Protein AF-A0A0A9WSV8-F1 (afdb_monomer)

Mean predicted aligned error: 10.91 Å

Radius of gyration: 18.57 Å; Cα contacts (8 Å, |Δi|>4): 465; chains: 1; bounding box: 52×52×47 Å

Foldseek 3Di:
DDDDPDDQPFPWDQPQDKDFFLDFFPPPPVSVVRIFHFPTKGQDSPWDADPLQRDTFSLWIKTFTPDFTDADPPRGDDADADPLVPDDVLVCAVDDWWWKKWKFQDFDPVDPPTRSTGIDMFTKTWYHPVCLQVLQQVLAPPPRHGRDDDPVFKTWIWTPDLFDWDAPRQFQIFIWTDDDPDTHGFWTFADGDPRVRTGGGRIGMTTGCSVCVVVVVVVQVVVVVVVPPDPDPGRRIDIGRDSPGD

Secondary structure (DSSP, 8-state):
-----------------EEE-S-SBTT-GGGGGGEEEEEEEEE-TT-EE-TTT--EET--EEEEESS----BTTTB-PPPPP-TTT--HHHHTTSSPPEEEEEEEEE-TTSSS--EEEEEEEEEEE--HHHHHHHHHHHH-STT-PPPP-TTTEEEEEESSTT----GGGTTPEEEESSTT--EEEEEE----TGGGSSTTPPEEEEEGGGTHHHHHHHHHHHHHT--SSS------EE---SS--

Sequence (246 aa):
MESHNQTSSSFEGTLDSTVHAGTINLHDPSSRKWTERAKTLQVHPRCARNSSTSFTQYDFGLVIVENPFVLSPFRISIITLPDFGRIDITNMLHGNPVPCVTMGWISDEQVHRARITNLEKFDVTIQTHEWCRRSILNHTMVEGGPFVYDRTLQICAKGRNDNQEVCEMDSGGPLLCGEGPNKEFIALITDVTEERHCGKGIPLVYARMDLVDKWILGAMKLSNTYIHTSNAYVTTVLVAILTFGC

InterPro domains:
  IPR001254 Serine proteases, trypsin domain [PF00089] (35-216)
  IPR001254 Serine proteases, trypsin domain [PS50240] (1-221)
  IPR001254 Serine proteases, trypsin domain [SM00020] (6-216)
  IPR009003 Peptidase S1, PA clan [SSF50494] (16-221)
  IPR051487 Serine/Threonine Proteases with Immune and Developmental Roles [PTHR24256] (17-218)

pLDDT: mean 72.12, std 18.45, range [22.98, 92.5]

Nearest PDB structures (foldseek):
  1fv9-assembly1_A  TM=7.390E-01  e=1.889E-07  Homo sapiens
  4qt8-assembly1_C  TM=7.334E-01  e=8.825E-07  Homo sapiens
  1zjk-assembly1_A  TM=7.732E-01  e=6.766E-06  Homo sapiens
  4qt8-assembly2_D  TM=7.096E-01  e=1.907E-06  Homo sapiens
  8cn9-assembly4_R  TM=6.796E-01  e=3.495E-06  Homo sapiens

Structure (mmCIF, N/CA/C/O backbone):
data_AF-A0A0A9WSV8-F1
#
_entry.id   AF-A0A0A9WSV8-F1
#
loop_
_atom_site.group_PDB
_atom_site.id
_atom_site.type_symbol
_atom_site.label_atom_id
_atom_site.label_alt_id
_atom_site.label_comp_id
_atom_site.label_asym_id
_atom_site.label_entity_id
_atom_site.label_seq_id
_atom_site.pdbx_PDB_ins_code
_atom_site.Cartn_x
_atom_site.Cartn_y
_atom_site.Cartn_z
_atom_site.occupancy
_atom_site.B_is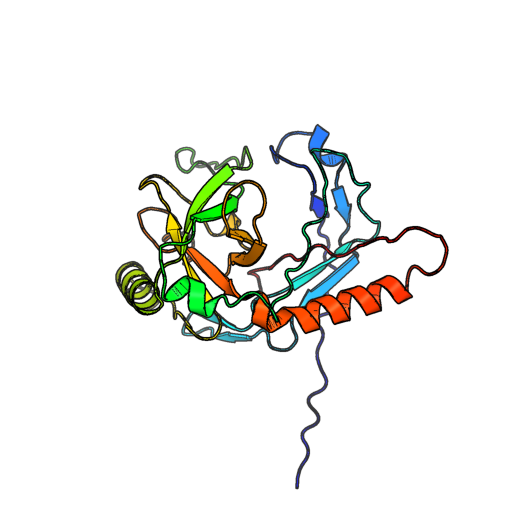o_or_equiv
_atom_site.auth_seq_id
_atom_site.auth_comp_id
_atom_site.auth_asym_id
_atom_site.auth_atom_id
_atom_site.pdbx_PDB_model_num
ATOM 1 N N . MET A 1 1 ? -14.321 -33.328 -21.842 1.00 32.47 1 MET A N 1
ATOM 2 C CA . MET A 1 1 ? -15.446 -33.077 -20.923 1.00 32.47 1 MET A CA 1
ATOM 3 C C . MET A 1 1 ? -15.087 -33.753 -19.617 1.00 32.47 1 MET A C 1
ATOM 5 O O . MET A 1 1 ? -15.500 -34.871 -19.389 1.00 32.47 1 MET A O 1
ATOM 9 N N . GLU A 1 2 ? -14.236 -33.104 -18.830 1.00 22.98 2 GLU A N 1
ATOM 10 C CA . GLU A 1 2 ? -13.917 -33.503 -17.460 1.00 22.98 2 GLU A CA 1
ATOM 11 C C . GLU A 1 2 ? -13.720 -32.204 -16.684 1.00 22.98 2 GLU A C 1
ATOM 13 O O . GLU A 1 2 ? -12.824 -31.405 -16.952 1.00 22.98 2 GLU A O 1
ATOM 18 N N . SER A 1 3 ? -14.704 -31.937 -15.835 1.00 26.72 3 SER A N 1
ATOM 19 C CA . SER A 1 3 ? -14.815 -30.785 -14.961 1.00 26.72 3 SER A CA 1
ATOM 20 C C . SER A 1 3 ? -14.017 -31.056 -13.691 1.00 26.72 3 SER A C 1
ATOM 22 O O . SER A 1 3 ? -14.469 -31.813 -12.831 1.00 26.72 3 SER A O 1
ATOM 24 N N . HIS A 1 4 ? -12.862 -30.415 -13.535 1.00 25.97 4 HIS A N 1
ATOM 25 C CA . HIS A 1 4 ? -12.238 -30.302 -12.223 1.00 25.97 4 HIS A CA 1
ATOM 26 C C . HIS A 1 4 ? -12.843 -29.105 -11.490 1.00 25.97 4 HIS A C 1
ATOM 28 O O . HIS A 1 4 ? -12.471 -27.954 -11.705 1.00 25.97 4 HIS A O 1
ATOM 34 N N . ASN A 1 5 ? -13.821 -29.415 -10.639 1.00 26.77 5 ASN A N 1
ATOM 35 C CA . ASN A 1 5 ? -14.300 -28.553 -9.565 1.00 26.77 5 ASN A CA 1
ATOM 36 C C . ASN A 1 5 ? -13.116 -28.242 -8.633 1.00 26.77 5 ASN A C 1
ATOM 38 O O . ASN A 1 5 ? -12.747 -29.071 -7.804 1.00 26.77 5 ASN A O 1
ATOM 42 N N . GLN A 1 6 ? -12.512 -27.062 -8.772 1.00 26.47 6 GLN A N 1
ATOM 43 C CA . GLN A 1 6 ? -11.645 -26.501 -7.740 1.00 26.47 6 GLN A CA 1
ATOM 44 C C . GLN A 1 6 ? -12.535 -25.862 -6.677 1.00 26.47 6 GLN A C 1
ATOM 46 O O . GLN A 1 6 ? -13.064 -24.765 -6.843 1.00 26.47 6 GLN A O 1
ATOM 51 N N . THR A 1 7 ? -12.735 -26.595 -5.587 1.00 25.64 7 THR A N 1
ATOM 52 C CA . THR A 1 7 ? -13.236 -26.053 -4.326 1.00 25.64 7 THR A CA 1
ATOM 53 C C . THR A 1 7 ? -12.303 -24.940 -3.858 1.00 25.64 7 THR A C 1
ATOM 55 O O . THR A 1 7 ? -11.110 -25.170 -3.668 1.00 25.64 7 THR A O 1
ATOM 58 N N . SER A 1 8 ? -12.859 -23.740 -3.686 1.00 32.41 8 SER A N 1
ATOM 59 C CA . SER A 1 8 ? -12.193 -22.583 -3.098 1.00 32.41 8 SER A CA 1
ATOM 60 C C . SER A 1 8 ? -11.714 -22.917 -1.685 1.00 32.41 8 SER A C 1
ATOM 62 O O . SER A 1 8 ? -12.533 -23.029 -0.772 1.00 32.41 8 SER A O 1
ATOM 64 N N . SER A 1 9 ? -10.409 -23.067 -1.477 1.00 27.80 9 SER A N 1
ATOM 65 C CA . SER A 1 9 ? -9.855 -23.066 -0.126 1.00 27.80 9 SER A CA 1
ATOM 66 C C . SER A 1 9 ? -9.685 -21.615 0.318 1.00 27.80 9 SER A C 1
ATOM 68 O O . SER A 1 9 ? -8.646 -20.999 0.093 1.00 27.80 9 SER A O 1
ATOM 70 N N . SER A 1 10 ? -10.726 -21.041 0.918 1.00 31.64 10 SER A N 1
ATOM 71 C CA . SER A 1 10 ? -10.542 -19.903 1.813 1.00 31.64 10 SER A CA 1
ATOM 72 C C . SER A 1 10 ? -9.677 -20.385 2.973 1.00 31.64 10 SER A C 1
ATOM 74 O O . SER A 1 10 ? -10.067 -21.305 3.692 1.00 31.64 10 SER A O 1
ATOM 76 N N . PHE A 1 11 ? -8.488 -19.816 3.134 1.00 36.25 11 PHE A N 1
ATOM 77 C CA . PHE A 1 11 ? -7.692 -20.040 4.332 1.00 36.25 11 PHE A CA 1
ATOM 78 C C . PHE A 1 11 ? -8.432 -19.404 5.521 1.00 36.25 11 PHE A C 1
ATOM 80 O O . PHE A 1 11 ? -8.357 -18.199 5.733 1.00 36.25 11 PHE A O 1
ATOM 87 N N . GLU A 1 12 ? -9.212 -20.198 6.258 1.00 38.66 12 GLU A N 1
ATOM 88 C CA . GLU A 1 12 ? -9.807 -19.810 7.542 1.00 38.66 12 GLU A CA 1
ATOM 89 C C . GLU A 1 12 ? -8.826 -20.172 8.664 1.00 38.66 12 GLU A C 1
ATOM 91 O O . GLU A 1 12 ? -8.926 -21.216 9.304 1.00 38.66 12 GLU A O 1
ATOM 96 N N . GLY A 1 13 ? -7.824 -19.320 8.874 1.00 40.28 13 GLY A N 1
ATOM 97 C CA . GLY A 1 13 ? -6.965 -19.382 10.055 1.00 40.28 13 GLY A CA 1
ATOM 98 C C . GLY A 1 13 ? -7.525 -18.507 11.177 1.00 40.28 13 GLY A C 1
ATOM 99 O O . GLY A 1 13 ? -7.927 -17.367 10.937 1.00 40.28 13 GLY A O 1
ATOM 100 N N . THR A 1 14 ? -7.524 -18.999 12.418 1.00 42.53 14 THR A N 1
ATOM 101 C CA . THR A 1 14 ? -7.663 -18.136 13.600 1.00 42.53 14 THR A CA 1
ATOM 102 C C . THR A 1 14 ? -6.395 -17.297 13.734 1.00 42.53 14 THR A C 1
ATOM 104 O O . THR A 1 14 ? -5.352 -17.814 14.134 1.00 42.53 14 THR A O 1
ATOM 107 N N . LEU A 1 15 ? -6.472 -16.018 13.371 1.00 55.31 15 LEU A N 1
ATOM 108 C CA . LEU A 1 15 ? -5.401 -15.053 13.607 1.00 55.31 15 LEU A CA 1
ATOM 109 C C . LEU A 1 15 ? -5.431 -14.669 15.097 1.00 55.31 15 LEU A C 1
ATOM 111 O O . LEU A 1 15 ? -6.344 -13.965 15.523 1.00 55.31 15 LEU A O 1
ATOM 115 N N . ASP A 1 16 ? -4.449 -15.099 15.897 1.00 65.19 16 ASP A N 1
ATOM 116 C CA . ASP A 1 16 ? -4.196 -14.478 17.210 1.00 65.19 16 ASP A CA 1
ATOM 117 C C . ASP A 1 16 ? -3.467 -13.152 16.975 1.00 65.19 16 ASP A C 1
ATOM 119 O O . ASP A 1 16 ? -2.252 -13.019 17.114 1.00 65.19 16 ASP A O 1
ATOM 123 N N . SER A 1 17 ? -4.196 -12.196 16.410 1.00 75.38 17 SER A N 1
ATOM 124 C CA . SER A 1 17 ? -3.638 -10.946 15.915 1.00 75.38 17 SER A CA 1
ATOM 125 C C . SER A 1 17 ? -4.563 -9.790 16.233 1.00 75.38 17 SER A C 1
ATOM 127 O O . SER A 1 17 ? -5.792 -9.893 16.187 1.00 75.38 17 SER A O 1
ATOM 129 N N . THR A 1 18 ? -3.946 -8.662 16.552 1.00 82.38 18 THR A N 1
ATOM 130 C CA . THR A 1 18 ? -4.628 -7.427 16.909 1.00 82.38 18 THR A CA 1
ATOM 131 C C . THR A 1 18 ? -4.416 -6.381 15.833 1.00 82.38 18 THR A C 1
ATOM 133 O O . THR A 1 18 ? -3.304 -6.180 15.351 1.00 82.38 18 THR A O 1
ATOM 136 N N . VAL A 1 19 ? -5.485 -5.681 15.482 1.00 84.38 19 VAL A N 1
ATOM 137 C CA . VAL A 1 19 ? -5.452 -4.530 14.588 1.00 84.38 19 VAL A CA 1
ATOM 138 C C . VAL A 1 19 ? -5.389 -3.267 15.432 1.00 84.38 19 VAL A C 1
ATOM 140 O O . VAL A 1 19 ? -6.227 -3.069 16.309 1.00 84.38 19 VAL A O 1
ATOM 143 N N . HIS A 1 20 ? -4.427 -2.397 15.140 1.00 85.62 20 HIS A N 1
ATOM 144 C CA . HIS A 1 20 ? -4.311 -1.076 15.752 1.00 85.62 20 HIS A CA 1
ATOM 145 C C . HIS A 1 20 ? -4.789 0.001 14.772 1.00 85.62 20 HIS A C 1
ATOM 147 O O . HIS A 1 20 ? -4.412 -0.016 13.603 1.00 85.62 20 HIS A O 1
ATOM 153 N N . ALA A 1 21 ? -5.582 0.960 15.247 1.00 86.38 21 ALA A N 1
ATOM 154 C CA . ALA A 1 21 ? -6.036 2.109 14.465 1.00 86.38 21 ALA A CA 1
ATOM 155 C C . ALA A 1 21 ? -5.713 3.427 15.181 1.00 86.38 21 ALA A C 1
ATOM 157 O O . ALA A 1 21 ? -5.647 3.487 16.403 1.00 86.38 21 ALA A O 1
ATOM 158 N N . GLY A 1 22 ? -5.516 4.518 14.433 1.00 85.06 22 GLY A N 1
ATOM 159 C CA . GLY A 1 22 ? -5.260 5.842 15.024 1.00 85.06 22 GLY A CA 1
ATOM 160 C C . GLY A 1 22 ? -3.971 5.947 15.850 1.00 85.06 22 GLY A C 1
ATOM 161 O O . GLY A 1 22 ? -3.845 6.835 16.706 1.00 85.06 22 GLY A O 1
ATOM 162 N N . THR A 1 23 ? -3.031 5.036 15.595 1.00 85.38 23 THR A N 1
ATOM 163 C CA . THR A 1 23 ? -1.722 4.948 16.237 1.00 85.38 23 THR A CA 1
ATOM 164 C C . THR A 1 23 ? -0.693 5.693 15.401 1.00 85.38 23 THR A C 1
ATOM 166 O O . THR A 1 23 ? -0.536 5.414 14.221 1.00 85.38 23 THR A O 1
ATOM 169 N N . ILE A 1 24 ? 0.028 6.633 16.012 1.00 84.19 24 ILE A N 1
ATOM 170 C CA . ILE A 1 24 ? 1.226 7.224 15.398 1.00 84.19 24 ILE A CA 1
ATOM 171 C C . ILE A 1 24 ? 2.444 6.496 15.945 1.00 84.19 24 ILE A C 1
ATOM 173 O O . ILE A 1 24 ? 3.242 5.987 15.173 1.00 84.19 24 ILE A O 1
ATOM 177 N N . ASN A 1 25 ? 2.547 6.381 17.270 1.00 82.81 25 ASN A N 1
ATOM 178 C CA . ASN A 1 25 ? 3.656 5.703 17.915 1.00 82.81 25 ASN A CA 1
ATOM 179 C C . ASN A 1 25 ? 3.261 4.298 18.383 1.00 82.81 25 ASN A C 1
ATOM 181 O O . ASN A 1 25 ? 2.376 4.172 19.230 1.00 82.81 25 ASN A O 1
ATOM 185 N N . LEU A 1 26 ? 3.912 3.253 17.857 1.00 75.12 26 LEU A N 1
ATOM 186 C CA . LEU A 1 26 ? 3.576 1.855 18.183 1.00 75.12 26 LEU A CA 1
ATOM 187 C C . LEU A 1 26 ? 3.873 1.483 19.643 1.00 75.12 26 LEU A C 1
ATOM 189 O O . LEU A 1 26 ? 3.316 0.524 20.173 1.00 75.12 26 LEU A O 1
ATOM 193 N N . HIS A 1 27 ? 4.751 2.232 20.307 1.00 76.75 27 HIS A N 1
ATOM 194 C CA . HIS A 1 27 ? 5.125 2.008 21.699 1.00 76.75 27 HIS A CA 1
ATOM 195 C C . HIS A 1 27 ? 4.356 2.889 22.685 1.00 76.75 27 HIS A C 1
ATOM 197 O O . HIS A 1 27 ? 4.481 2.678 23.892 1.00 76.75 27 HIS A O 1
ATOM 203 N N . ASP A 1 28 ? 3.554 3.845 22.210 1.00 79.69 28 ASP A N 1
ATOM 204 C CA . ASP A 1 28 ? 2.705 4.656 23.077 1.00 79.69 28 ASP A CA 1
ATOM 205 C C . ASP A 1 28 ? 1.625 3.764 23.713 1.00 79.69 28 ASP A C 1
ATOM 207 O O . ASP A 1 28 ? 0.757 3.255 22.998 1.00 79.69 28 ASP A O 1
ATOM 211 N N . PRO A 1 29 ? 1.608 3.577 25.047 1.00 76.94 29 PRO A N 1
ATOM 212 C CA . PRO A 1 29 ? 0.595 2.765 25.714 1.00 76.94 29 PRO A CA 1
ATOM 213 C C . PRO A 1 29 ? -0.835 3.267 25.475 1.00 76.94 29 PRO A C 1
ATOM 215 O O . PRO A 1 29 ? -1.775 2.476 25.560 1.00 76.94 29 PRO A O 1
ATOM 218 N N . SER A 1 30 ? -1.012 4.555 25.154 1.00 77.12 30 SER A N 1
ATOM 219 C CA .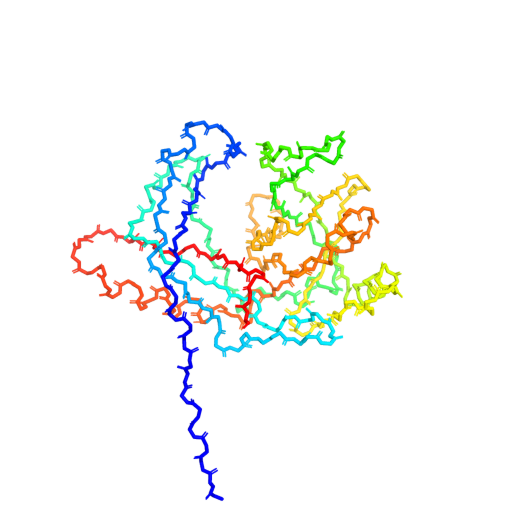 SER A 1 30 ? -2.313 5.146 24.833 1.00 77.12 30 SER A CA 1
ATOM 220 C C . SER A 1 30 ? -2.910 4.594 23.531 1.00 77.12 30 SER A C 1
ATOM 222 O O . SER A 1 30 ? -4.135 4.543 23.392 1.00 77.12 30 SER A O 1
ATOM 224 N N . SER A 1 31 ? -2.068 4.094 22.616 1.00 71.56 31 SER A N 1
ATOM 225 C CA . SER A 1 31 ? -2.490 3.458 21.360 1.00 71.56 31 SER A CA 1
ATOM 226 C C . SER A 1 31 ? -3.296 2.176 21.582 1.00 71.56 31 SER A C 1
ATOM 228 O O . SER A 1 31 ? -4.193 1.866 20.799 1.00 71.56 31 SER A O 1
ATOM 230 N N . ARG A 1 32 ? -3.074 1.477 22.708 1.00 72.06 32 ARG A N 1
ATOM 231 C CA . ARG A 1 32 ? -3.813 0.255 23.077 1.00 72.06 32 ARG A CA 1
ATOM 232 C C . ARG A 1 32 ? -5.315 0.484 23.211 1.00 72.06 32 ARG A C 1
ATOM 234 O O . ARG A 1 32 ? -6.084 -0.455 23.054 1.00 72.06 32 ARG A O 1
ATOM 241 N N . LYS A 1 33 ? -5.743 1.728 23.465 1.00 78.12 33 LYS A N 1
ATOM 242 C CA . LYS A 1 33 ? -7.163 2.106 23.498 1.00 78.12 33 LYS A CA 1
ATOM 243 C C . LYS A 1 33 ? -7.866 1.863 22.156 1.00 78.12 33 LYS A C 1
ATOM 245 O O . LYS A 1 33 ? -9.078 1.690 22.133 1.00 78.12 33 LYS A O 1
ATOM 250 N N . TRP A 1 34 ? -7.121 1.870 21.058 1.00 81.38 34 TRP A N 1
ATOM 251 C CA . TRP A 1 34 ? -7.643 1.816 19.697 1.00 81.38 34 TRP A CA 1
ATOM 252 C C . TRP A 1 34 ? -7.228 0.510 19.019 1.00 81.38 34 TRP A C 1
ATOM 254 O O . TRP A 1 34 ? -6.643 0.507 17.938 1.00 81.38 34 TRP A O 1
ATOM 264 N N . THR A 1 35 ? -7.463 -0.602 19.712 1.00 86.00 35 THR A N 1
ATOM 265 C CA . THR A 1 35 ? -7.062 -1.941 19.275 1.00 86.00 35 THR A CA 1
ATOM 266 C C . THR A 1 35 ? -8.275 -2.854 19.232 1.00 86.00 35 THR A C 1
ATOM 268 O O . THR A 1 35 ? -9.061 -2.859 20.173 1.00 86.00 35 THR A O 1
ATOM 271 N N . GLU A 1 36 ? -8.392 -3.649 18.174 1.00 86.12 36 GLU A N 1
ATOM 272 C CA . GLU A 1 36 ? -9.438 -4.661 18.020 1.00 86.12 36 GLU A CA 1
ATOM 273 C C . GLU A 1 36 ? -8.827 -6.011 17.660 1.00 86.12 36 GLU A C 1
ATOM 275 O O . GLU A 1 36 ? -7.768 -6.085 17.032 1.00 86.12 36 GLU A O 1
ATOM 280 N N . ARG A 1 37 ? -9.488 -7.103 18.050 1.00 86.06 37 ARG A N 1
ATOM 281 C CA . ARG A 1 37 ? -9.055 -8.448 17.653 1.00 86.06 37 ARG A CA 1
ATOM 282 C C . ARG A 1 37 ? -9.482 -8.742 16.224 1.00 86.06 37 ARG A C 1
ATOM 284 O O . ARG A 1 37 ? -10.605 -8.423 15.828 1.00 86.06 37 ARG A O 1
ATOM 291 N N . ALA A 1 38 ? -8.603 -9.379 15.459 1.00 84.25 38 ALA A N 1
ATOM 292 C CA . ALA A 1 38 ? -8.971 -9.951 14.175 1.00 84.25 38 ALA A CA 1
ATOM 293 C C . ALA A 1 38 ? -9.923 -11.136 14.405 1.00 84.25 38 ALA A C 1
ATOM 295 O O . ALA A 1 38 ? -9.610 -12.067 15.139 1.00 84.25 38 ALA A O 1
ATOM 296 N N . LYS A 1 39 ? -11.095 -11.099 13.772 1.00 82.62 39 LYS A N 1
ATOM 297 C CA . LYS A 1 39 ? -12.059 -12.204 13.750 1.00 82.62 39 LYS A CA 1
ATOM 298 C C . LYS A 1 39 ? -11.733 -13.187 12.634 1.00 82.62 39 LYS A C 1
ATOM 300 O O . LYS A 1 39 ? -11.817 -14.398 12.814 1.00 82.62 39 LYS A O 1
ATOM 305 N N . THR A 1 40 ? -11.425 -12.663 11.451 1.00 79.50 40 THR A N 1
ATOM 306 C CA . THR A 1 4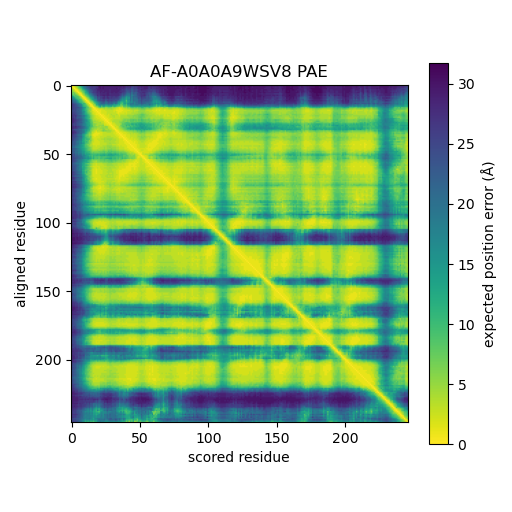0 ? -11.177 -13.472 10.256 1.00 79.50 40 THR A CA 1
ATOM 307 C C . THR A 1 40 ? -10.226 -12.744 9.325 1.00 79.50 40 THR A C 1
ATOM 309 O O . THR A 1 40 ? -10.328 -11.530 9.149 1.00 79.50 40 THR A O 1
ATOM 312 N N . LEU A 1 41 ? -9.339 -13.505 8.695 1.00 82.88 41 LEU A N 1
ATOM 313 C CA . LEU A 1 41 ? -8.549 -13.073 7.554 1.00 82.88 41 LEU A CA 1
ATOM 314 C C . LEU A 1 41 ? -9.130 -13.718 6.292 1.00 82.88 41 LEU A C 1
ATOM 316 O O . LEU A 1 41 ? -9.236 -14.938 6.222 1.00 82.88 41 LEU A O 1
ATOM 320 N N . GLN A 1 42 ? -9.494 -12.915 5.297 1.00 84.44 42 GLN A N 1
ATOM 321 C CA . GLN A 1 42 ? -9.857 -13.401 3.967 1.00 84.44 42 GLN A CA 1
ATOM 322 C C . GLN A 1 42 ? -8.757 -13.036 2.981 1.00 84.44 42 GLN A C 1
ATOM 324 O O . GLN A 1 42 ? -8.543 -11.861 2.691 1.00 84.44 42 GLN A O 1
ATOM 329 N N . VAL A 1 43 ? -8.080 -14.045 2.449 1.00 86.06 43 VAL A N 1
ATOM 330 C CA . VAL A 1 43 ? -7.077 -13.875 1.393 1.00 86.06 43 VAL A CA 1
ATOM 331 C C . VAL A 1 43 ? -7.770 -13.901 0.032 1.00 86.06 43 VAL A C 1
ATOM 333 O O . VAL A 1 43 ? -8.738 -14.642 -0.169 1.00 86.06 43 VAL A O 1
ATOM 336 N N . HIS A 1 44 ? -7.305 -13.080 -0.909 1.00 89.50 44 HIS A N 1
ATOM 337 C CA . HIS A 1 44 ? -7.861 -13.063 -2.257 1.00 89.50 44 HIS A CA 1
ATOM 338 C C . HIS A 1 44 ? -7.748 -14.460 -2.902 1.00 89.50 44 HIS A C 1
ATOM 340 O O . HIS A 1 44 ? -6.675 -15.056 -2.893 1.00 89.50 44 HIS A O 1
ATOM 346 N N . PRO A 1 45 ? -8.811 -15.005 -3.527 1.00 90.62 45 PRO A N 1
ATOM 347 C CA . PRO A 1 45 ? -8.837 -16.401 -3.992 1.00 90.62 45 PRO A CA 1
ATOM 348 C C . PRO A 1 45 ? -7.856 -16.709 -5.133 1.00 90.62 45 PRO A C 1
ATOM 350 O O . PRO A 1 45 ? -7.647 -17.868 -5.476 1.00 90.62 45 PRO A O 1
ATOM 353 N N . ARG A 1 46 ? -7.288 -15.672 -5.757 1.00 91.69 46 ARG A N 1
ATOM 354 C CA . ARG A 1 46 ? -6.244 -15.784 -6.788 1.00 91.69 46 ARG A CA 1
ATOM 355 C C . ARG A 1 46 ? -4.841 -15.463 -6.262 1.00 91.69 46 ARG A C 1
ATOM 357 O O . ARG A 1 46 ? -3.941 -15.300 -7.079 1.00 91.69 46 ARG A O 1
ATOM 364 N N . CYS A 1 47 ? -4.680 -15.306 -4.947 1.00 88.44 47 CYS A N 1
ATOM 365 C CA . CYS A 1 47 ? -3.376 -15.117 -4.321 1.00 88.44 47 CYS A CA 1
ATOM 366 C C . CYS A 1 47 ? -2.497 -16.326 -4.658 1.00 88.44 47 CYS A C 1
ATOM 368 O O . CYS A 1 47 ? -2.905 -17.465 -4.424 1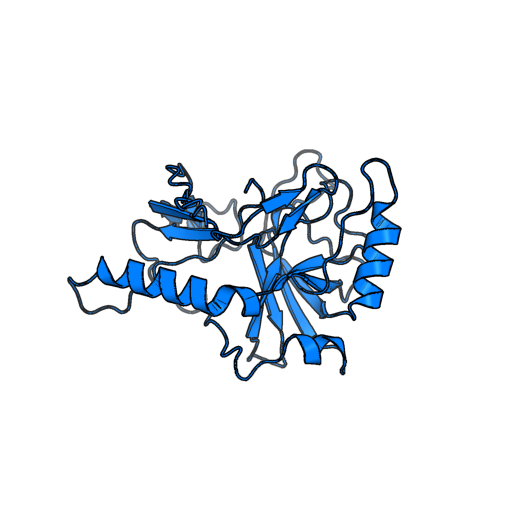.00 88.44 47 CYS A O 1
ATOM 370 N N . ALA A 1 48 ? -1.324 -16.095 -5.242 1.00 86.44 48 ALA A N 1
ATOM 371 C CA . ALA A 1 48 ? -0.357 -17.152 -5.515 1.00 86.44 48 ALA A CA 1
ATOM 372 C C . ALA A 1 48 ? 1.073 -16.616 -5.427 1.00 86.44 48 ALA A C 1
ATOM 374 O O . ALA A 1 48 ? 1.398 -15.621 -6.075 1.00 86.44 48 ALA A O 1
ATOM 375 N N . ARG A 1 49 ? 1.942 -17.303 -4.678 1.00 81.25 49 ARG A N 1
ATOM 376 C CA . ARG A 1 49 ? 3.369 -16.973 -4.575 1.00 81.25 49 ARG A CA 1
ATOM 377 C C . ARG A 1 49 ? 4.204 -17.925 -5.423 1.00 81.25 49 ARG A C 1
ATOM 379 O O . ARG A 1 49 ? 4.066 -19.144 -5.336 1.00 81.25 49 ARG A O 1
ATOM 386 N N . ASN A 1 50 ? 5.090 -17.373 -6.242 1.00 77.50 50 ASN A N 1
ATOM 387 C CA . ASN A 1 50 ? 6.082 -18.145 -6.978 1.00 77.50 50 ASN A CA 1
ATOM 388 C C . ASN A 1 50 ? 7.381 -18.197 -6.170 1.00 77.50 50 ASN A C 1
ATOM 390 O O . ASN A 1 50 ? 8.121 -17.218 -6.104 1.00 77.50 50 ASN A O 1
ATOM 394 N N . SER A 1 51 ? 7.676 -19.361 -5.592 1.00 72.88 51 SER A N 1
ATOM 395 C CA . SER A 1 51 ? 8.858 -19.577 -4.750 1.00 72.88 51 SER A CA 1
ATOM 396 C C . SER A 1 51 ? 10.193 -19.364 -5.469 1.00 72.88 51 SER A C 1
ATOM 398 O O . SER A 1 51 ? 11.199 -19.147 -4.808 1.00 72.88 51 SER A O 1
ATOM 400 N N . SER A 1 52 ? 10.234 -19.456 -6.802 1.00 69.69 52 SER A N 1
ATOM 401 C CA . SER A 1 52 ? 11.468 -19.290 -7.584 1.00 69.69 52 SER A CA 1
ATOM 402 C C . SER A 1 52 ? 11.765 -17.842 -7.957 1.00 69.69 52 SER A C 1
ATOM 404 O O . SER A 1 52 ? 12.902 -17.532 -8.290 1.00 69.69 52 SER A O 1
ATOM 406 N N . THR A 1 53 ? 10.758 -16.970 -7.953 1.00 69.31 53 THR A N 1
ATOM 407 C CA . THR A 1 53 ? 10.903 -15.558 -8.347 1.00 69.31 53 THR A CA 1
ATOM 408 C C . THR A 1 53 ? 10.525 -14.596 -7.229 1.00 69.31 53 THR A C 1
ATOM 410 O O . THR A 1 53 ? 10.433 -13.395 -7.473 1.00 69.31 53 THR A O 1
ATOM 413 N N . SER A 1 54 ? 10.167 -15.132 -6.059 1.00 68.88 54 SER A N 1
ATOM 414 C CA . SER A 1 54 ? 9.551 -14.447 -4.915 1.00 68.88 54 SER A CA 1
ATOM 415 C C . SER A 1 54 ? 8.287 -13.636 -5.228 1.00 68.88 54 SER A C 1
ATOM 417 O O . SER A 1 54 ? 7.687 -13.084 -4.328 1.00 68.88 54 SER A O 1
ATOM 419 N N . PHE A 1 55 ? 7.834 -13.605 -6.481 1.00 78.88 55 PHE A N 1
ATOM 420 C CA . PHE A 1 55 ? 6.677 -12.854 -6.946 1.00 78.88 55 PHE A CA 1
ATOM 421 C C . PHE A 1 55 ? 5.356 -13.351 -6.353 1.00 78.88 55 PHE A C 1
ATOM 423 O O . PHE A 1 55 ? 5.039 -14.542 -6.447 1.00 78.88 55 PHE A O 1
ATOM 430 N N . THR A 1 56 ? 4.550 -12.414 -5.853 1.00 79.44 56 THR A N 1
ATOM 431 C CA . THR A 1 56 ? 3.214 -12.678 -5.312 1.00 79.44 56 THR A CA 1
ATOM 432 C C . THR A 1 56 ? 2.136 -12.057 -6.201 1.00 79.44 56 THR A C 1
ATOM 434 O O . THR A 1 56 ? 2.063 -10.843 -6.392 1.00 79.44 56 THR A O 1
ATOM 437 N N . GLN A 1 57 ? 1.281 -12.904 -6.771 1.00 87.44 57 GLN A N 1
ATOM 438 C CA . GLN A 1 57 ? 0.097 -12.498 -7.524 1.00 87.44 57 GLN A CA 1
ATOM 439 C C . GLN A 1 57 ? -1.062 -12.240 -6.575 1.00 87.44 57 GLN A C 1
ATOM 441 O O . GLN A 1 57 ? -1.265 -13.024 -5.656 1.00 87.44 57 GLN A O 1
ATOM 446 N N . TYR A 1 58 ? -1.863 -11.206 -6.856 1.00 88.31 58 TYR A N 1
ATOM 447 C CA . TYR A 1 58 ? -3.054 -10.856 -6.070 1.00 88.31 58 TYR A CA 1
ATOM 448 C C . TYR A 1 58 ? -2.793 -10.856 -4.557 1.00 88.31 58 TYR A C 1
ATOM 450 O O . TYR A 1 58 ? -3.583 -11.409 -3.793 1.00 88.31 58 TYR A O 1
ATOM 458 N N . ASP A 1 59 ? -1.685 -10.229 -4.163 1.00 85.56 59 ASP A N 1
ATOM 459 C CA . ASP A 1 59 ? -1.254 -10.053 -2.779 1.00 85.56 59 ASP A CA 1
ATOM 460 C C . ASP A 1 59 ? -2.231 -9.134 -2.029 1.00 85.56 59 ASP A C 1
ATOM 462 O O . ASP A 1 59 ? -2.020 -7.934 -1.900 1.00 85.56 59 ASP A O 1
ATOM 466 N N . PHE A 1 60 ? -3.387 -9.671 -1.640 1.00 87.31 60 PHE A N 1
ATOM 467 C CA . PHE A 1 60 ? -4.469 -8.932 -0.998 1.00 87.31 60 PHE A CA 1
ATOM 468 C C . PHE A 1 60 ? -5.110 -9.767 0.105 1.00 87.31 60 PHE A C 1
ATOM 470 O O . PHE A 1 60 ? -5.534 -10.906 -0.114 1.00 87.31 60 PHE A O 1
ATOM 477 N N . GLY A 1 61 ? -5.254 -9.147 1.274 1.00 86.06 61 GLY A N 1
ATOM 478 C CA . GLY A 1 61 ? -5.965 -9.688 2.422 1.00 86.06 61 GLY A CA 1
ATOM 479 C C . GLY A 1 61 ? -6.992 -8.697 2.969 1.00 86.06 61 GLY A C 1
ATOM 480 O O . GLY A 1 61 ? -6.845 -7.476 2.874 1.00 86.06 61 GLY A O 1
ATOM 481 N N . LEU A 1 62 ? -8.062 -9.232 3.547 1.00 85.38 62 LEU A N 1
ATOM 482 C CA . LEU A 1 62 ? -9.052 -8.478 4.306 1.00 85.38 62 LEU A CA 1
ATOM 483 C C . LEU A 1 62 ? -9.077 -9.003 5.729 1.00 85.38 62 LEU A C 1
ATOM 485 O O . LEU A 1 62 ? -9.381 -10.172 5.962 1.00 85.38 62 LEU A O 1
ATOM 489 N N . VAL A 1 63 ? -8.797 -8.121 6.680 1.00 84.56 63 VAL A N 1
ATOM 490 C CA . VAL A 1 63 ? -8.934 -8.408 8.100 1.00 84.56 63 VAL A CA 1
ATOM 491 C C . VAL A 1 63 ? -10.288 -7.884 8.559 1.00 84.56 63 VAL A C 1
ATOM 493 O O . VAL A 1 63 ? -10.558 -6.681 8.601 1.00 84.56 63 VAL A O 1
ATOM 496 N N . ILE A 1 64 ? -11.160 -8.820 8.911 1.00 82.31 64 ILE A N 1
ATOM 497 C CA . ILE A 1 64 ? -12.441 -8.544 9.551 1.00 82.31 64 ILE A CA 1
ATOM 498 C C . ILE A 1 64 ? -12.184 -8.581 11.051 1.00 82.31 64 ILE A C 1
ATOM 500 O O . ILE A 1 64 ? -11.747 -9.605 11.572 1.00 82.31 64 ILE A O 1
ATOM 504 N N . VAL A 1 65 ? -12.431 -7.474 11.747 1.00 82.19 65 VAL A N 1
ATOM 505 C CA . VAL A 1 65 ? -12.266 -7.388 13.206 1.00 82.19 65 VAL A CA 1
ATOM 506 C C . VAL A 1 65 ? -13.532 -7.836 13.942 1.00 82.19 65 VAL A C 1
ATOM 508 O O . VAL A 1 65 ? -14.622 -7.851 13.370 1.00 82.19 65 VAL A O 1
ATOM 511 N N . GLU A 1 66 ? -13.387 -8.250 15.201 1.00 82.88 66 GLU A N 1
ATOM 512 C CA . GLU A 1 66 ? -14.504 -8.723 16.031 1.00 82.88 66 GLU A CA 1
ATOM 513 C C . GLU A 1 66 ? -15.525 -7.620 16.308 1.00 82.88 66 GLU A C 1
ATOM 515 O O . GLU A 1 66 ? -16.722 -7.835 16.109 1.00 82.88 66 GLU A O 1
ATOM 520 N N . ASN A 1 67 ? -15.047 -6.447 16.733 1.00 81.81 67 ASN A N 1
ATOM 521 C CA . ASN A 1 67 ? -15.870 -5.267 16.966 1.00 81.81 67 ASN A CA 1
ATOM 522 C C . ASN A 1 67 ? -15.391 -4.120 16.081 1.00 81.81 67 ASN A C 1
ATOM 524 O O . ASN A 1 67 ? -14.196 -3.988 15.814 1.00 81.81 67 ASN A O 1
ATOM 528 N N . PRO A 1 68 ? -16.309 -3.270 15.613 1.00 81.38 68 PRO A N 1
ATOM 529 C CA . PRO A 1 68 ? -15.922 -2.124 14.820 1.00 81.38 68 PRO A CA 1
ATOM 530 C C . PRO A 1 68 ? -15.213 -1.056 15.637 1.00 81.38 68 PRO A C 1
ATOM 532 O O . PRO A 1 68 ? -15.622 -0.720 16.748 1.00 81.38 68 PRO A O 1
ATOM 535 N N . PHE A 1 69 ? -14.222 -0.427 15.012 1.00 82.25 69 PHE A N 1
ATOM 536 C CA . PHE A 1 69 ? -13.586 0.751 15.577 1.00 82.25 69 PHE A CA 1
ATOM 537 C C . PHE A 1 69 ? -14.582 1.903 15.730 1.00 82.25 69 PHE A C 1
ATOM 539 O O . PHE A 1 69 ? -15.309 2.263 14.800 1.00 82.25 69 PHE A O 1
ATOM 546 N N . VAL A 1 70 ? -14.547 2.549 16.894 1.00 84.00 70 VAL A N 1
ATOM 547 C CA . VAL A 1 70 ? -15.233 3.823 17.107 1.00 84.00 70 VAL A CA 1
ATOM 548 C C . VAL A 1 70 ? -14.478 4.911 16.348 1.00 84.00 70 VAL A C 1
ATOM 550 O O . VAL A 1 70 ? -13.335 5.233 16.679 1.00 84.00 70 VAL A O 1
ATOM 553 N N . LEU A 1 71 ? -15.122 5.488 15.331 1.00 83.88 71 LEU A N 1
ATOM 554 C CA . LEU A 1 71 ? -14.544 6.588 14.563 1.00 83.88 71 LEU A CA 1
ATOM 555 C C . LEU A 1 71 ? -14.274 7.790 15.472 1.00 83.88 71 LEU A C 1
ATOM 557 O O . LEU A 1 71 ? -15.080 8.147 16.333 1.00 83.88 71 LEU A O 1
ATOM 561 N N . SER A 1 72 ? -13.131 8.431 15.259 1.00 83.25 72 SER A N 1
ATOM 562 C CA . SER A 1 72 ? -12.675 9.558 16.062 1.00 83.25 72 SER A CA 1
ATOM 563 C C . SER A 1 72 ? -12.110 10.622 15.125 1.00 83.25 72 SER A C 1
ATOM 565 O O . SER A 1 72 ? -11.114 10.350 14.447 1.00 83.25 72 SER A O 1
ATOM 567 N N . PRO A 1 73 ? -12.723 11.819 15.044 1.00 85.44 73 PRO A N 1
ATOM 568 C CA . PRO A 1 73 ? -12.246 12.878 14.163 1.00 85.44 73 PRO A CA 1
ATOM 569 C C . PRO A 1 73 ? -10.745 13.130 14.333 1.00 85.44 73 PRO A C 1
ATOM 571 O O . PRO A 1 73 ? -10.246 13.190 15.456 1.00 85.44 73 PRO A O 1
ATOM 574 N N . PHE A 1 74 ? -10.034 13.265 13.211 1.00 82.88 74 PHE A N 1
ATOM 575 C CA . PHE A 1 74 ? -8.579 13.476 13.148 1.00 82.88 74 PHE A CA 1
ATOM 576 C C . PHE A 1 74 ? -7.704 12.332 13.688 1.00 82.88 74 PHE A C 1
ATOM 578 O O . PHE A 1 74 ? -6.488 12.493 13.768 1.00 82.88 74 PHE A O 1
ATOM 585 N N . ARG A 1 75 ? -8.286 11.181 14.051 1.00 84.94 75 ARG A N 1
ATOM 586 C CA . ARG A 1 75 ? -7.536 10.026 14.566 1.00 84.94 75 ARG A CA 1
ATOM 587 C C . ARG A 1 75 ? -7.902 8.712 13.887 1.00 84.94 75 ARG A C 1
ATOM 589 O O . ARG A 1 75 ? -7.009 7.999 13.454 1.00 84.94 75 ARG A O 1
ATOM 596 N N . ILE A 1 76 ? -9.190 8.388 13.797 1.00 85.81 76 ILE A N 1
ATOM 597 C CA . ILE A 1 76 ? -9.696 7.175 13.142 1.00 85.81 76 ILE A CA 1
ATOM 598 C C . ILE A 1 76 ? -10.777 7.586 12.153 1.00 85.81 76 ILE A C 1
ATOM 600 O O . ILE A 1 76 ? -11.856 8.037 12.544 1.00 85.81 76 ILE A O 1
ATOM 604 N N . SER A 1 77 ? -10.480 7.404 10.873 1.00 83.62 77 SER A N 1
ATOM 605 C CA . SER A 1 77 ? -11.371 7.695 9.754 1.00 83.62 77 SER A CA 1
ATOM 606 C C . SER A 1 77 ? -11.323 6.564 8.738 1.00 83.62 77 SER A C 1
ATOM 608 O O . SER A 1 77 ? -10.301 5.898 8.592 1.00 83.62 77 SER A O 1
ATOM 610 N N . ILE A 1 78 ? -12.424 6.379 8.016 1.00 81.56 78 ILE A N 1
ATOM 611 C CA . ILE A 1 78 ? -12.513 5.410 6.926 1.00 81.56 78 ILE A CA 1
ATOM 612 C C . ILE A 1 78 ? -11.896 6.028 5.676 1.00 81.56 78 ILE A C 1
ATOM 614 O O . ILE A 1 78 ? -12.207 7.170 5.333 1.00 81.56 78 ILE A O 1
ATOM 618 N N . ILE A 1 79 ? -11.066 5.254 4.983 1.00 81.81 79 ILE A N 1
ATOM 619 C CA . ILE A 1 79 ? -10.677 5.568 3.616 1.00 81.81 79 ILE A CA 1
ATOM 620 C C . ILE A 1 79 ? -11.681 4.950 2.647 1.00 81.81 79 ILE A C 1
ATOM 622 O O . ILE A 1 79 ? -12.049 3.782 2.769 1.00 81.81 79 ILE A O 1
ATOM 626 N N . THR A 1 80 ? -12.175 5.750 1.711 1.00 80.38 80 THR A N 1
ATOM 627 C CA . THR A 1 80 ? -13.149 5.299 0.718 1.00 80.38 80 THR A CA 1
ATOM 628 C C . THR A 1 80 ? -12.456 4.591 -0.435 1.00 80.38 80 THR A C 1
ATOM 630 O O . THR A 1 80 ? -11.424 5.057 -0.915 1.00 80.38 80 THR A O 1
ATOM 633 N N . LEU A 1 81 ? -13.049 3.492 -0.907 1.00 83.00 81 LEU A N 1
ATOM 634 C CA . LEU A 1 81 ? -12.620 2.872 -2.155 1.00 83.00 81 LEU A CA 1
ATOM 635 C C . LEU A 1 81 ? -12.972 3.799 -3.327 1.00 83.00 81 LEU A C 1
ATOM 637 O O . LEU A 1 81 ? -14.128 4.231 -3.410 1.00 83.00 81 LEU A O 1
ATOM 641 N N . PRO A 1 82 ? -12.016 4.100 -4.218 1.00 85.81 82 PRO A N 1
ATOM 642 C CA . PRO A 1 82 ? -12.293 4.932 -5.376 1.00 85.81 82 PRO A CA 1
ATOM 643 C C . PRO A 1 82 ? -13.265 4.280 -6.370 1.00 85.81 82 PRO A C 1
ATOM 645 O O . PRO A 1 82 ? -13.375 3.056 -6.454 1.00 85.81 82 PRO A O 1
ATOM 648 N N . ASP A 1 83 ? -13.934 5.103 -7.183 1.00 85.50 83 ASP A N 1
ATOM 649 C CA . ASP A 1 83 ? -14.658 4.625 -8.367 1.00 85.50 83 ASP A CA 1
ATOM 650 C C . ASP A 1 83 ? -13.651 4.344 -9.494 1.00 85.50 83 ASP A C 1
ATOM 652 O O . ASP A 1 83 ? -13.330 5.215 -10.310 1.00 85.50 83 ASP A O 1
ATOM 656 N N . PHE A 1 84 ? -13.143 3.112 -9.541 1.00 85.62 84 PHE A N 1
ATOM 657 C CA . PHE A 1 84 ? -12.208 2.661 -10.578 1.00 85.62 84 PHE A CA 1
ATOM 658 C C . PHE A 1 84 ? -12.830 2.589 -11.983 1.00 85.62 84 PHE A C 1
ATOM 660 O O . PHE A 1 84 ? -12.111 2.403 -12.959 1.00 85.62 84 PHE A O 1
ATOM 667 N N . GLY A 1 85 ? -14.143 2.807 -12.135 1.00 83.56 85 GLY A N 1
ATOM 668 C CA . GLY A 1 85 ? -14.748 3.076 -13.443 1.00 83.56 85 GLY A CA 1
ATOM 669 C C . GLY A 1 85 ? -14.412 4.469 -13.991 1.00 83.56 85 GLY A C 1
ATOM 670 O O . GLY A 1 85 ? -14.554 4.706 -15.190 1.00 83.56 85 GLY A O 1
ATOM 671 N N . ARG A 1 86 ? -13.974 5.395 -13.127 1.00 82.25 86 ARG A N 1
ATOM 672 C CA . ARG A 1 86 ? -13.609 6.783 -13.469 1.00 82.25 86 ARG A CA 1
ATOM 673 C C . ARG A 1 86 ? -12.120 7.072 -13.330 1.00 82.25 86 ARG A C 1
ATOM 675 O O . ARG A 1 86 ? -11.634 8.020 -13.943 1.00 82.25 86 ARG A O 1
ATOM 682 N N . ILE A 1 87 ? -11.415 6.297 -12.511 1.00 81.56 87 ILE A N 1
ATOM 683 C CA . ILE A 1 87 ? -9.976 6.437 -12.299 1.00 81.56 87 ILE A CA 1
ATOM 684 C C . ILE A 1 87 ? -9.248 5.417 -13.154 1.00 81.56 87 ILE A C 1
ATOM 686 O O . ILE A 1 87 ? -9.408 4.214 -12.978 1.00 81.56 87 ILE A O 1
ATOM 690 N N . ASP A 1 88 ? -8.391 5.917 -14.035 1.00 81.75 88 ASP A N 1
ATOM 691 C CA . ASP A 1 88 ? -7.508 5.082 -14.833 1.00 81.75 88 ASP A CA 1
ATOM 692 C C . ASP A 1 88 ? -6.080 5.164 -14.283 1.00 81.75 88 ASP A C 1
ATOM 694 O O . ASP A 1 88 ? -5.319 6.087 -14.594 1.00 81.75 88 ASP A O 1
ATOM 698 N N . ILE A 1 89 ? -5.718 4.179 -13.457 1.00 84.00 89 ILE A N 1
ATOM 699 C CA . ILE A 1 89 ? -4.354 4.025 -12.928 1.00 84.00 89 ILE A CA 1
ATOM 700 C C . ILE A 1 89 ? -3.344 3.891 -14.075 1.00 84.00 89 ILE A C 1
ATOM 702 O O . ILE A 1 89 ? -2.219 4.372 -13.966 1.00 84.00 89 ILE A O 1
ATOM 706 N N . THR A 1 90 ? -3.733 3.301 -15.206 1.00 79.62 90 THR A N 1
ATOM 707 C CA . THR A 1 90 ? -2.848 3.149 -16.367 1.00 79.62 90 THR A CA 1
ATOM 708 C C . THR A 1 90 ? -2.495 4.510 -16.962 1.00 79.62 90 THR A C 1
ATOM 710 O O . THR A 1 90 ? -1.331 4.763 -17.265 1.00 79.62 90 THR A O 1
ATOM 713 N N . ASN A 1 91 ? -3.447 5.443 -17.041 1.00 78.50 91 ASN A N 1
ATOM 714 C CA . ASN A 1 91 ? -3.159 6.813 -17.483 1.00 78.50 91 ASN A CA 1
ATOM 715 C C . ASN A 1 91 ? -2.211 7.556 -16.530 1.00 78.50 91 ASN A C 1
ATOM 717 O O . ASN A 1 91 ? -1.389 8.350 -16.993 1.00 78.50 91 ASN A O 1
ATOM 721 N N . MET A 1 92 ? -2.251 7.260 -15.225 1.00 79.12 92 MET A N 1
ATOM 722 C CA . MET A 1 92 ? -1.290 7.814 -14.256 1.00 79.12 92 MET A CA 1
ATOM 723 C C . MET A 1 92 ? 0.160 7.383 -14.541 1.00 79.12 92 MET A C 1
ATOM 725 O O . MET A 1 92 ? 1.089 8.049 -14.090 1.00 79.12 92 MET A O 1
ATOM 729 N N . LEU A 1 93 ? 0.367 6.310 -15.313 1.00 78.88 93 LEU A N 1
ATOM 730 C CA . LEU A 1 93 ? 1.686 5.802 -15.711 1.00 78.88 93 LEU A CA 1
ATOM 731 C C . LEU A 1 93 ? 2.214 6.415 -17.016 1.00 78.88 93 LEU A C 1
ATOM 733 O O . LEU A 1 93 ? 3.398 6.266 -17.311 1.00 78.88 93 LEU A O 1
ATOM 737 N N . HIS A 1 94 ? 1.357 7.065 -17.810 1.00 71.00 94 HIS A N 1
ATOM 738 C CA . HIS A 1 94 ? 1.686 7.573 -19.150 1.00 71.00 94 HIS A CA 1
ATOM 739 C C . HIS A 1 94 ? 1.648 9.107 -19.265 1.00 71.00 94 HIS A C 1
ATOM 741 O O . HIS A 1 94 ? 1.997 9.645 -20.316 1.00 71.00 94 HIS A O 1
ATOM 747 N N . GLY A 1 95 ? 1.227 9.807 -18.209 1.00 66.44 95 GLY A N 1
ATOM 748 C CA . GLY A 1 95 ? 1.064 11.261 -18.183 1.00 66.44 95 GLY A CA 1
ATOM 749 C C . GLY A 1 95 ? 2.116 12.010 -17.362 1.00 66.44 95 GLY A C 1
ATOM 750 O O . GLY A 1 95 ? 3.237 11.548 -17.149 1.00 66.44 95 GLY A O 1
ATOM 751 N N . ASN A 1 96 ? 1.734 13.202 -16.894 1.00 67.62 96 ASN A N 1
ATOM 752 C CA . ASN A 1 96 ? 2.544 13.979 -15.958 1.00 67.62 96 ASN A CA 1
ATOM 753 C C . ASN A 1 96 ? 2.736 13.208 -14.640 1.00 67.62 96 ASN A C 1
ATOM 755 O O . ASN A 1 96 ? 1.817 12.500 -14.223 1.00 67.62 96 ASN A O 1
ATOM 759 N N . PRO A 1 97 ? 3.882 13.372 -13.953 1.00 70.94 97 PRO A N 1
ATOM 760 C CA . PRO A 1 97 ? 4.140 12.668 -12.706 1.00 70.94 97 PRO A CA 1
ATOM 761 C C . PRO A 1 97 ? 3.047 12.955 -11.668 1.00 70.94 97 PRO A C 1
ATOM 763 O O . PRO A 1 97 ? 2.856 14.102 -11.259 1.00 70.94 97 PRO A O 1
ATOM 766 N N . VAL A 1 98 ? 2.331 11.914 -11.238 1.00 80.50 98 VAL A N 1
ATOM 767 C CA . VAL A 1 98 ? 1.232 12.051 -10.275 1.00 80.50 98 VAL A CA 1
ATOM 768 C C . VAL A 1 98 ? 1.807 12.082 -8.854 1.00 80.50 98 VAL A C 1
ATOM 770 O O . VAL A 1 98 ? 2.477 11.123 -8.452 1.00 80.50 98 VAL A O 1
ATOM 773 N N . PRO A 1 99 ? 1.586 13.163 -8.077 1.00 87.25 99 PRO A N 1
ATOM 774 C CA . PRO A 1 99 ? 2.014 13.220 -6.688 1.00 87.25 99 PRO A CA 1
ATOM 775 C C . PRO A 1 99 ? 1.207 12.226 -5.859 1.00 87.25 99 PRO A C 1
ATOM 777 O O . PRO A 1 99 ? -0.028 12.240 -5.866 1.00 87.25 99 PRO A O 1
ATOM 780 N N . CYS A 1 100 ? 1.918 11.402 -5.103 1.00 91.31 100 CYS A N 1
ATOM 781 C CA . CYS A 1 100 ? 1.320 10.421 -4.222 1.00 91.31 100 CYS A CA 1
ATOM 782 C C . CYS A 1 100 ? 1.962 10.470 -2.842 1.00 91.31 100 CYS A C 1
ATOM 784 O O . CYS A 1 100 ? 3.017 11.070 -2.632 1.00 91.31 100 CYS A O 1
ATOM 786 N N . VAL A 1 101 ? 1.296 9.830 -1.896 1.00 91.06 101 VAL A N 1
ATOM 787 C CA . VAL A 1 101 ? 1.739 9.672 -0.522 1.00 91.06 101 VAL A CA 1
ATOM 788 C C . VAL A 1 101 ? 1.623 8.205 -0.160 1.00 91.06 101 VAL A C 1
ATOM 790 O O . VAL A 1 101 ? 0.590 7.594 -0.423 1.00 91.06 101 VAL A O 1
ATOM 793 N N . THR A 1 102 ? 2.654 7.675 0.479 1.00 88.62 102 THR A N 1
ATOM 794 C CA . THR A 1 102 ? 2.585 6.409 1.207 1.00 88.62 102 THR A CA 1
ATOM 795 C C . THR A 1 102 ? 2.961 6.636 2.668 1.00 88.62 102 THR A C 1
ATOM 797 O O . THR A 1 102 ? 3.500 7.692 3.018 1.00 88.62 102 THR A O 1
ATOM 800 N N . MET A 1 103 ? 2.628 5.693 3.537 1.00 86.12 103 MET A N 1
ATOM 801 C CA . MET A 1 103 ? 2.908 5.785 4.967 1.00 86.12 103 MET A CA 1
ATOM 802 C C . MET A 1 103 ? 3.301 4.431 5.531 1.00 86.12 103 MET A C 1
ATOM 804 O O . MET A 1 103 ? 2.830 3.401 5.053 1.00 86.12 103 MET A O 1
ATOM 808 N N . GLY A 1 104 ? 4.153 4.474 6.545 1.00 79.25 104 GLY A N 1
ATOM 809 C CA . GLY A 1 104 ? 4.821 3.299 7.070 1.00 79.25 104 GLY A CA 1
ATOM 810 C C . GLY A 1 104 ? 5.414 3.543 8.449 1.00 79.25 104 GLY A C 1
ATOM 811 O O . GLY A 1 104 ? 5.660 4.690 8.832 1.00 79.25 104 GLY A O 1
ATOM 812 N N . TRP A 1 105 ? 5.610 2.476 9.211 1.00 77.50 105 TRP A N 1
ATOM 813 C CA . TRP A 1 105 ? 6.269 2.532 10.510 1.00 77.50 105 TRP A CA 1
ATOM 814 C C . TRP A 1 105 ? 7.699 2.020 10.354 1.00 77.50 105 TRP A C 1
ATOM 816 O O . TRP A 1 105 ? 7.960 0.824 10.460 1.00 77.50 105 TRP A O 1
ATOM 826 N N . ILE A 1 106 ? 8.628 2.949 10.132 1.00 65.94 106 ILE A N 1
ATOM 827 C CA . ILE A 1 106 ? 10.041 2.626 9.920 1.00 65.94 106 ILE A CA 1
ATOM 828 C C . ILE A 1 106 ? 10.728 2.236 11.233 1.00 65.94 106 ILE A C 1
ATOM 830 O O . ILE A 1 106 ? 10.464 2.783 12.313 1.00 65.94 106 ILE A O 1
ATOM 834 N N . SER A 1 107 ? 11.664 1.296 11.117 1.00 56.38 107 SER A N 1
ATOM 835 C CA . SER A 1 107 ? 12.623 0.932 12.149 1.00 56.38 107 SER A CA 1
ATOM 836 C C . SER A 1 107 ? 13.966 1.640 11.898 1.00 56.38 107 SER A C 1
ATOM 838 O O . SER A 1 107 ? 14.548 1.462 10.835 1.00 56.38 107 SER A O 1
ATOM 840 N N . ASP A 1 108 ? 14.464 2.435 12.850 1.00 51.22 108 ASP A N 1
ATOM 841 C CA . ASP A 1 108 ? 15.773 3.105 12.734 1.00 51.22 108 ASP A CA 1
ATOM 842 C C . ASP A 1 108 ? 16.915 2.067 12.700 1.00 51.22 108 ASP A C 1
ATOM 844 O O . ASP A 1 108 ? 17.146 1.357 13.686 1.00 51.22 108 ASP A O 1
ATOM 848 N N . GLU A 1 109 ? 17.619 1.978 11.567 1.00 49.31 109 GLU A N 1
ATOM 849 C CA . GLU A 1 109 ? 18.732 1.043 11.353 1.00 49.31 109 GLU A CA 1
ATOM 850 C C . GLU A 1 109 ? 19.994 1.382 12.168 1.00 49.31 109 GLU A C 1
ATOM 852 O O . GLU A 1 109 ? 20.854 0.515 12.347 1.00 49.31 109 GLU A O 1
ATOM 857 N N . GLN A 1 110 ? 20.142 2.597 12.717 1.00 43.44 110 GLN A N 1
ATOM 858 C CA . GLN A 1 110 ? 21.353 2.955 13.479 1.00 43.44 110 GLN A CA 1
ATOM 859 C C . GLN A 1 110 ? 21.429 2.307 14.864 1.00 43.44 110 GLN A C 1
ATOM 861 O O . GLN A 1 110 ? 22.449 2.403 15.553 1.00 43.44 110 GLN A O 1
ATOM 866 N N . VAL A 1 111 ? 20.383 1.601 15.281 1.00 40.56 111 VAL A N 1
ATOM 867 C CA . VAL A 1 111 ? 20.381 0.842 16.523 1.00 40.56 111 VAL A CA 1
ATOM 868 C C . VAL A 1 111 ? 20.197 -0.624 16.163 1.00 40.56 111 VAL A C 1
ATOM 870 O O . VAL A 1 111 ? 19.151 -1.012 15.658 1.00 40.56 111 VAL A O 1
ATOM 873 N N . HIS A 1 112 ? 21.159 -1.481 16.528 1.00 40.66 112 HIS A N 1
ATOM 874 C CA . HIS A 1 112 ? 21.064 -2.958 16.524 1.00 40.66 112 HIS A CA 1
ATOM 875 C C . HIS A 1 112 ? 19.964 -3.524 17.468 1.00 40.66 112 HIS A C 1
ATOM 877 O O . HIS A 1 112 ? 20.077 -4.601 18.052 1.00 40.66 112 HIS A O 1
ATOM 883 N N . ARG A 1 113 ? 18.907 -2.742 17.681 1.00 42.34 113 ARG A N 1
ATOM 884 C CA . ARG A 1 113 ? 17.662 -2.970 18.399 1.00 42.34 113 ARG A CA 1
ATOM 885 C C . ARG A 1 113 ? 16.662 -1.956 17.829 1.00 42.34 113 ARG A C 1
ATOM 887 O O . ARG A 1 113 ? 16.314 -0.981 18.494 1.00 42.34 113 ARG A O 1
ATOM 894 N N . ALA A 1 114 ? 16.295 -2.143 16.566 1.00 46.50 114 ALA A N 1
ATOM 895 C CA . ALA A 1 114 ? 15.444 -1.223 15.832 1.00 46.50 114 ALA A CA 1
ATOM 896 C C . ALA A 1 114 ? 14.109 -1.061 16.584 1.00 46.50 114 ALA A C 1
ATOM 898 O O . ALA A 1 114 ? 13.330 -2.004 16.734 1.00 46.50 114 ALA A O 1
ATOM 899 N N . ARG A 1 115 ? 13.889 0.116 17.177 1.00 51.81 115 ARG A N 1
ATOM 900 C CA . ARG A 1 115 ? 12.612 0.460 17.806 1.00 51.81 115 ARG A CA 1
ATOM 901 C C . ARG A 1 115 ? 11.782 1.147 16.743 1.00 51.81 115 ARG A C 1
ATOM 903 O O . ARG A 1 115 ? 12.120 2.247 16.319 1.00 51.81 115 ARG A O 1
ATOM 910 N N . ILE A 1 116 ? 10.711 0.494 16.323 1.00 59.69 116 ILE A N 1
ATOM 911 C CA . ILE A 1 116 ? 9.705 1.090 15.454 1.00 59.69 116 ILE A CA 1
ATOM 912 C C . ILE A 1 116 ? 9.013 2.186 16.263 1.00 59.69 116 ILE A C 1
ATOM 914 O O . ILE A 1 116 ? 8.288 1.887 17.212 1.00 59.69 116 ILE A O 1
ATOM 918 N N . THR A 1 117 ? 9.286 3.459 15.972 1.00 69.44 117 THR A N 1
ATOM 919 C CA . THR A 1 117 ? 8.822 4.535 16.860 1.00 69.44 117 THR A CA 1
ATOM 920 C C . THR A 1 117 ? 7.577 5.220 16.351 1.00 69.44 117 THR A C 1
ATOM 922 O O . THR A 1 117 ? 6.576 5.161 17.049 1.00 69.44 117 THR A O 1
ATOM 925 N N . ASN A 1 118 ? 7.597 5.860 15.185 1.00 79.25 118 ASN A N 1
ATOM 926 C CA . ASN A 1 118 ? 6.508 6.726 14.740 1.00 79.25 118 ASN A CA 1
ATOM 927 C C . ASN A 1 118 ? 6.093 6.417 13.300 1.00 79.25 118 ASN A C 1
ATOM 929 O O . ASN A 1 118 ? 6.913 6.004 12.490 1.00 79.25 118 ASN A O 1
ATOM 933 N N . LEU A 1 119 ? 4.814 6.636 12.999 1.00 82.81 119 LEU A N 1
ATOM 934 C CA . LEU A 1 119 ? 4.287 6.600 11.643 1.00 82.81 119 LEU A CA 1
ATOM 935 C C . LEU A 1 119 ? 4.926 7.731 10.845 1.00 82.81 119 LEU A C 1
ATOM 937 O O . LEU A 1 119 ? 4.820 8.903 11.218 1.00 82.81 119 LEU A O 1
ATOM 941 N N . GLU A 1 120 ? 5.527 7.374 9.725 1.00 83.25 120 GLU A N 1
ATOM 942 C CA . GLU A 1 120 ? 6.123 8.309 8.794 1.00 83.25 120 GLU A CA 1
ATOM 943 C C . GLU A 1 120 ? 5.310 8.394 7.505 1.00 83.25 120 GLU A C 1
ATOM 945 O O . GLU A 1 120 ? 4.601 7.470 7.103 1.00 83.25 120 GLU A O 1
ATOM 950 N N . LYS A 1 121 ? 5.395 9.561 6.866 1.00 86.56 121 LYS A N 1
ATOM 951 C CA . LYS A 1 121 ? 4.703 9.880 5.622 1.00 86.56 121 LYS A CA 1
ATOM 952 C C . LYS A 1 121 ? 5.742 10.178 4.547 1.00 86.56 121 LYS A C 1
ATOM 954 O O . LYS A 1 121 ? 6.548 11.094 4.704 1.00 86.56 121 LYS A O 1
ATOM 959 N N . PHE A 1 122 ? 5.631 9.504 3.409 1.00 84.38 122 PHE A N 1
ATOM 960 C CA . PHE A 1 122 ? 6.537 9.654 2.276 1.00 84.38 122 PHE A CA 1
ATOM 961 C C . PHE A 1 122 ? 5.804 10.216 1.073 1.00 84.38 122 PHE A C 1
ATOM 963 O O . PHE A 1 122 ? 4.851 9.617 0.576 1.00 84.38 122 PHE A O 1
ATOM 970 N N . ASP A 1 123 ? 6.269 11.360 0.576 1.00 87.50 123 ASP A N 1
ATOM 971 C CA . ASP A 1 123 ? 5.837 11.841 -0.728 1.00 87.50 123 ASP A CA 1
ATOM 972 C C . ASP A 1 123 ? 6.582 11.058 -1.818 1.00 87.50 123 ASP A C 1
ATOM 974 O O . ASP A 1 123 ? 7.814 11.072 -1.886 1.00 87.50 123 ASP A O 1
ATOM 978 N N . VAL A 1 124 ? 5.821 10.383 -2.672 1.00 88.19 124 VAL A N 1
ATOM 979 C CA . VAL A 1 124 ? 6.322 9.529 -3.752 1.00 88.19 124 VAL A CA 1
ATOM 980 C C . VAL A 1 124 ? 5.710 9.960 -5.079 1.00 88.19 124 VAL A C 1
ATOM 982 O O . VAL A 1 124 ? 4.797 10.789 -5.154 1.00 88.19 124 VAL A O 1
ATOM 985 N N . THR A 1 125 ? 6.244 9.452 -6.177 1.00 88.25 125 THR A N 1
ATOM 986 C CA . THR A 1 125 ? 5.737 9.748 -7.515 1.00 88.25 125 THR A CA 1
ATOM 987 C C . THR A 1 125 ? 5.737 8.481 -8.344 1.00 88.25 125 THR A C 1
ATOM 989 O O . THR A 1 125 ? 6.777 7.826 -8.471 1.00 88.25 125 THR A O 1
ATOM 992 N N . ILE A 1 126 ? 4.566 8.143 -8.887 1.00 89.81 126 ILE A N 1
ATOM 993 C CA . ILE A 1 126 ? 4.377 6.977 -9.752 1.00 89.81 126 ILE A CA 1
ATOM 994 C C . ILE A 1 126 ? 5.304 7.077 -10.960 1.00 89.81 126 ILE A C 1
ATOM 996 O O . ILE A 1 126 ? 5.499 8.156 -11.522 1.00 89.81 126 ILE A O 1
ATOM 1000 N N . GLN A 1 127 ? 5.883 5.943 -11.339 1.00 88.06 127 GLN A N 1
ATOM 1001 C CA . GLN A 1 127 ? 6.807 5.840 -12.461 1.00 88.06 127 GLN A CA 1
ATOM 1002 C C . GLN A 1 127 ? 6.245 4.947 -13.562 1.00 88.06 127 GLN A C 1
ATOM 1004 O O . GLN A 1 127 ? 5.379 4.107 -13.334 1.00 88.06 127 GLN A O 1
ATOM 1009 N N . THR A 1 128 ? 6.766 5.122 -14.776 1.00 90.12 128 THR A N 1
ATOM 1010 C CA . THR A 1 128 ? 6.378 4.294 -15.924 1.00 90.12 128 THR A CA 1
ATOM 1011 C C . THR A 1 128 ? 6.735 2.823 -15.689 1.00 90.12 128 THR A C 1
ATOM 1013 O O . THR A 1 128 ? 7.743 2.515 -15.048 1.00 90.12 128 THR A O 1
ATOM 1016 N N . HIS A 1 129 ? 5.976 1.904 -16.293 1.00 89.88 129 HIS A N 1
ATOM 1017 C CA . HIS A 1 129 ? 6.273 0.468 -16.233 1.00 89.88 129 HIS A CA 1
ATOM 1018 C C . HIS A 1 129 ? 7.711 0.122 -16.644 1.00 89.88 129 HIS A C 1
ATOM 1020 O O . HIS A 1 129 ? 8.328 -0.758 -16.048 1.00 89.88 129 HIS A O 1
ATOM 1026 N N . GLU A 1 130 ? 8.256 0.809 -17.652 1.00 89.62 130 GLU A N 1
ATOM 1027 C CA . GLU A 1 130 ? 9.616 0.546 -18.124 1.00 89.62 130 GLU A CA 1
ATOM 1028 C C . GLU A 1 130 ? 10.670 1.015 -17.120 1.00 89.62 130 GLU A C 1
ATOM 1030 O O . GLU A 1 130 ? 11.663 0.319 -16.901 1.00 89.62 130 GLU A O 1
ATOM 1035 N N . TRP A 1 131 ? 10.437 2.153 -16.461 1.00 89.00 131 TRP A N 1
ATOM 1036 C CA . TRP A 1 131 ? 11.294 2.598 -15.367 1.00 89.00 131 TRP A CA 1
ATOM 1037 C C . TRP A 1 131 ? 11.234 1.617 -14.194 1.00 89.00 131 TRP A C 1
ATOM 1039 O O . TRP A 1 131 ? 12.284 1.187 -13.728 1.00 89.00 131 TRP A O 1
ATOM 1049 N N . CYS A 1 132 ? 10.034 1.193 -13.780 1.00 87.44 132 CYS A N 1
ATOM 1050 C CA . CYS A 1 132 ? 9.851 0.213 -12.704 1.00 87.44 132 CYS A CA 1
ATOM 1051 C C . CYS A 1 132 ? 10.621 -1.072 -12.991 1.00 87.44 132 CYS A C 1
ATOM 1053 O O . CYS A 1 132 ? 11.485 -1.467 -12.213 1.00 87.44 132 CYS A O 1
ATOM 1055 N N . ARG A 1 133 ? 10.369 -1.676 -14.157 1.00 87.50 133 ARG A N 1
ATOM 1056 C CA . ARG A 1 133 ? 11.018 -2.914 -14.589 1.00 87.50 133 ARG A CA 1
ATOM 1057 C C . ARG A 1 133 ? 12.538 -2.780 -14.573 1.00 87.50 133 ARG A C 1
ATOM 1059 O O . ARG A 1 133 ? 13.215 -3.634 -14.018 1.00 87.50 133 ARG A O 1
ATOM 1066 N N . ARG A 1 134 ? 13.090 -1.719 -15.171 1.00 87.62 134 ARG A N 1
ATOM 1067 C CA . ARG A 1 134 ? 14.546 -1.518 -15.246 1.00 87.62 134 ARG A CA 1
ATOM 1068 C C . ARG A 1 134 ? 15.178 -1.269 -13.883 1.00 87.62 134 ARG A C 1
ATOM 1070 O O . ARG A 1 134 ? 16.219 -1.851 -13.602 1.00 87.62 134 ARG A O 1
ATOM 1077 N N . SER A 1 135 ? 14.575 -0.411 -13.068 1.00 84.12 135 SER A N 1
ATOM 1078 C CA . SER A 1 135 ? 15.099 -0.068 -11.748 1.00 84.12 135 SER A CA 1
ATOM 1079 C C . SER A 1 135 ? 15.059 -1.275 -10.815 1.00 84.12 135 SER A C 1
ATOM 1081 O O . SER A 1 135 ? 16.081 -1.600 -10.222 1.00 84.12 135 SER A O 1
ATOM 1083 N N . ILE A 1 136 ? 13.933 -1.994 -10.755 1.00 82.38 136 ILE A N 1
ATOM 1084 C CA . ILE A 1 136 ? 13.802 -3.207 -9.933 1.00 82.38 136 ILE A CA 1
ATOM 1085 C C . ILE A 1 136 ? 14.828 -4.250 -10.367 1.00 82.38 136 ILE A C 1
ATOM 1087 O O . ILE A 1 136 ? 15.583 -4.719 -9.522 1.00 82.38 136 ILE A O 1
ATOM 1091 N N . LEU A 1 137 ? 14.928 -4.546 -11.672 1.00 82.38 137 LEU A N 1
ATOM 1092 C CA . LEU A 1 137 ? 15.948 -5.460 -12.190 1.00 82.38 137 LEU A CA 1
ATOM 1093 C C . LEU A 1 137 ? 17.339 -5.033 -11.712 1.00 82.38 137 LEU A C 1
ATOM 1095 O O . LEU A 1 137 ? 17.979 -5.791 -10.999 1.00 82.38 137 LEU A O 1
ATOM 1099 N N . ASN A 1 138 ? 17.771 -3.805 -12.018 1.00 81.62 138 ASN A N 1
ATOM 1100 C CA . ASN A 1 138 ? 19.112 -3.308 -11.690 1.00 81.62 138 ASN A CA 1
ATOM 1101 C C . ASN A 1 138 ? 19.468 -3.416 -10.203 1.00 81.62 138 ASN A C 1
ATOM 1103 O O . ASN A 1 138 ? 20.607 -3.742 -9.877 1.00 81.62 138 ASN A O 1
ATOM 1107 N N . HIS A 1 139 ? 18.518 -3.122 -9.317 1.00 75.75 139 HIS A N 1
ATOM 1108 C CA . HIS A 1 139 ? 18.752 -3.126 -7.876 1.00 75.75 139 HIS A CA 1
ATOM 1109 C C . HIS A 1 139 ? 18.751 -4.525 -7.257 1.00 75.75 139 HIS A C 1
ATOM 1111 O O . HIS A 1 139 ? 19.273 -4.693 -6.160 1.00 75.75 139 HIS A O 1
ATOM 1117 N N . THR A 1 140 ? 18.191 -5.517 -7.948 1.00 74.38 140 THR A N 1
ATOM 1118 C CA . THR A 1 140 ? 17.897 -6.835 -7.368 1.00 74.38 140 THR A CA 1
ATOM 1119 C C . THR A 1 140 ? 18.593 -7.979 -8.107 1.00 74.38 140 THR A C 1
ATOM 1121 O O . THR A 1 140 ? 18.332 -9.149 -7.864 1.00 74.38 140 THR A O 1
ATOM 1124 N N . MET A 1 141 ? 19.539 -7.650 -8.994 1.00 69.62 141 MET A N 1
ATOM 1125 C CA . MET A 1 141 ? 20.342 -8.616 -9.757 1.00 69.62 141 MET A CA 1
ATOM 1126 C C . MET A 1 141 ? 21.303 -9.480 -8.908 1.00 69.62 141 MET A C 1
ATOM 1128 O O . MET A 1 141 ? 21.996 -10.323 -9.478 1.00 69.62 141 MET A O 1
ATOM 1132 N N . VAL A 1 142 ? 21.420 -9.260 -7.595 1.00 60.62 142 VAL A N 1
ATOM 1133 C CA . VAL A 1 142 ? 22.382 -9.960 -6.715 1.00 60.62 142 VAL A CA 1
ATOM 1134 C C . VAL A 1 142 ? 21.720 -11.205 -6.083 1.00 60.62 142 VAL A C 1
ATOM 1136 O O . VAL A 1 142 ? 20.503 -11.331 -6.138 1.00 60.62 142 VAL A O 1
ATOM 1139 N N . GLU A 1 143 ? 22.518 -12.172 -5.599 1.00 48.97 143 GLU A N 1
ATOM 1140 C CA . GLU A 1 143 ? 22.128 -13.539 -5.169 1.00 48.97 143 GLU A CA 1
ATOM 1141 C C . GLU A 1 143 ? 20.681 -13.692 -4.649 1.00 48.97 143 GLU A C 1
ATOM 1143 O O . GLU A 1 143 ? 20.342 -13.167 -3.597 1.00 48.97 143 GLU A O 1
ATOM 1148 N N . GLY A 1 144 ? 19.856 -14.453 -5.383 1.00 54.00 144 GLY A N 1
ATOM 1149 C CA . GLY A 1 144 ? 18.408 -14.608 -5.150 1.00 54.00 144 GLY A CA 1
ATOM 1150 C C . GLY A 1 144 ? 17.585 -14.458 -6.438 1.00 54.00 144 GLY A C 1
ATOM 1151 O O . GLY A 1 144 ? 16.532 -15.072 -6.585 1.00 54.00 144 GLY A O 1
ATOM 1152 N N . GLY A 1 145 ? 18.149 -13.754 -7.430 1.00 56.22 145 GLY A N 1
ATOM 1153 C CA . GLY A 1 145 ? 17.514 -13.479 -8.725 1.00 56.22 145 GLY A CA 1
ATOM 1154 C C . GLY A 1 145 ? 16.626 -12.233 -8.653 1.00 56.22 145 GLY A C 1
ATOM 1155 O O . GLY A 1 145 ? 16.167 -11.875 -7.572 1.00 56.22 145 GLY A O 1
ATOM 1156 N N . PRO A 1 146 ? 16.389 -11.523 -9.770 1.00 64.00 146 PRO A N 1
ATOM 1157 C CA . PRO A 1 146 ? 15.725 -10.237 -9.667 1.00 64.00 146 PRO A CA 1
ATOM 1158 C C . PRO A 1 146 ? 14.248 -10.403 -9.318 1.00 64.00 146 PRO A C 1
ATOM 1160 O O . PRO A 1 146 ? 13.568 -11.280 -9.864 1.00 64.00 146 PRO A O 1
ATOM 1163 N N . PHE A 1 147 ? 13.732 -9.502 -8.482 1.00 73.56 147 PHE A N 1
ATOM 1164 C CA . PHE A 1 147 ? 12.297 -9.435 -8.223 1.00 73.56 147 PHE A CA 1
ATOM 1165 C C . PHE A 1 147 ? 11.564 -9.193 -9.541 1.00 73.56 147 PHE A C 1
ATOM 1167 O O . PHE A 1 147 ? 11.924 -8.325 -10.347 1.00 73.56 147 PHE A O 1
ATOM 1174 N N . VAL A 1 148 ? 10.523 -9.987 -9.778 1.00 78.38 148 VAL A N 1
ATOM 1175 C CA . VAL A 1 148 ? 9.732 -9.882 -11.001 1.00 78.38 148 VAL A CA 1
ATOM 1176 C C . VAL A 1 148 ? 8.678 -8.802 -10.817 1.00 78.38 148 VAL A C 1
ATOM 1178 O O . VAL A 1 148 ? 7.777 -8.925 -9.995 1.00 78.38 148 VAL A O 1
ATOM 1181 N N . TYR A 1 149 ? 8.788 -7.755 -11.630 1.00 85.00 149 TYR A N 1
ATOM 1182 C CA . TYR A 1 149 ? 7.775 -6.717 -11.751 1.00 85.00 149 TYR A CA 1
ATOM 1183 C C . TYR A 1 149 ? 6.742 -7.092 -12.817 1.00 85.00 149 TYR A C 1
ATOM 1185 O O . TYR A 1 149 ? 7.076 -7.203 -14.003 1.00 85.00 149 TYR A O 1
ATOM 1193 N N . ASP A 1 150 ? 5.480 -7.230 -12.418 1.00 88.12 150 ASP A N 1
ATOM 1194 C CA . ASP A 1 150 ? 4.372 -7.498 -13.333 1.00 88.12 150 ASP A CA 1
ATOM 1195 C C . ASP A 1 150 ? 3.566 -6.223 -13.595 1.00 88.12 150 ASP A C 1
ATOM 1197 O O . ASP A 1 150 ? 2.751 -5.795 -12.782 1.00 88.12 150 ASP A O 1
ATOM 1201 N N . ARG A 1 151 ? 3.734 -5.640 -14.785 1.00 89.56 151 ARG A N 1
ATOM 1202 C CA . ARG A 1 151 ? 3.015 -4.422 -15.205 1.00 89.56 151 ARG A CA 1
ATOM 1203 C C . ARG A 1 151 ? 1.484 -4.544 -15.176 1.00 89.56 151 ARG A C 1
ATOM 1205 O O . ARG A 1 151 ? 0.788 -3.533 -15.171 1.00 89.56 151 ARG A O 1
ATOM 1212 N N . THR A 1 152 ? 0.946 -5.759 -15.233 1.00 90.50 152 THR A N 1
ATOM 1213 C CA . THR A 1 152 ? -0.501 -5.995 -15.233 1.00 90.50 152 THR A CA 1
ATOM 1214 C C . THR A 1 152 ? -1.074 -6.022 -13.823 1.00 90.50 152 THR A C 1
ATOM 1216 O O . THR A 1 152 ? -2.219 -5.620 -13.646 1.00 90.50 152 THR A O 1
ATOM 1219 N N . LEU A 1 153 ? -0.276 -6.428 -12.830 1.00 89.69 153 LEU A N 1
ATOM 1220 C CA . LEU A 1 153 ? -0.697 -6.572 -11.433 1.00 89.69 153 LEU A CA 1
ATOM 1221 C C . LEU A 1 153 ? -0.163 -5.461 -10.519 1.00 89.69 153 LEU A C 1
ATOM 1223 O O . LEU A 1 153 ? -0.754 -5.179 -9.476 1.00 89.69 153 LEU A O 1
ATOM 1227 N N . GLN A 1 154 ? 0.932 -4.814 -10.916 1.00 90.31 154 GLN A N 1
ATOM 1228 C CA . GLN A 1 154 ? 1.699 -3.914 -10.067 1.00 90.31 154 GLN A CA 1
ATOM 1229 C C . GLN A 1 154 ? 1.962 -2.560 -10.725 1.00 90.31 154 GLN A C 1
ATOM 1231 O O . GLN A 1 154 ? 2.136 -2.422 -11.939 1.00 90.31 154 GLN A O 1
ATOM 1236 N N . ILE A 1 155 ? 2.089 -1.547 -9.879 1.00 91.56 155 ILE A N 1
ATOM 1237 C CA . ILE A 1 155 ? 2.694 -0.251 -10.203 1.00 91.56 155 ILE A CA 1
ATOM 1238 C C . ILE A 1 155 ? 3.897 -0.029 -9.292 1.00 91.56 155 ILE A C 1
ATOM 1240 O O . ILE A 1 155 ? 4.065 -0.738 -8.303 1.00 91.56 155 ILE A O 1
ATOM 1244 N N . CYS A 1 156 ? 4.745 0.941 -9.617 1.00 88.81 156 CYS A N 1
ATOM 1245 C CA . CYS A 1 156 ? 5.791 1.355 -8.695 1.00 88.81 156 CYS A CA 1
ATOM 1246 C C . CYS A 1 156 ? 5.860 2.874 -8.567 1.00 88.81 156 CYS A C 1
ATOM 1248 O O . CYS A 1 156 ? 5.413 3.621 -9.446 1.00 88.81 156 CYS A O 1
ATOM 1250 N N . ALA A 1 157 ? 6.452 3.329 -7.471 1.00 88.69 157 ALA A N 1
ATOM 1251 C CA . ALA A 1 157 ? 6.736 4.732 -7.239 1.00 88.69 157 ALA A CA 1
ATOM 1252 C C . ALA A 1 157 ? 8.176 4.923 -6.765 1.00 88.69 157 ALA A C 1
ATOM 1254 O O . ALA A 1 157 ? 8.773 4.052 -6.132 1.00 88.69 157 ALA A O 1
ATOM 1255 N N . LYS A 1 158 ? 8.716 6.102 -7.060 1.00 84.31 158 LYS A N 1
ATOM 1256 C CA . LYS A 1 158 ? 9.990 6.572 -6.519 1.00 84.31 158 LYS A CA 1
ATOM 1257 C C . LYS A 1 158 ? 9.718 7.568 -5.394 1.00 84.31 158 LYS A C 1
ATOM 1259 O O . LYS A 1 158 ? 8.840 8.422 -5.542 1.00 84.31 158 LYS A O 1
ATOM 1264 N N . GLY A 1 159 ? 10.495 7.495 -4.316 1.00 81.38 159 GLY A N 1
ATOM 1265 C CA . GLY A 1 159 ? 10.577 8.571 -3.331 1.00 81.38 159 GLY A CA 1
ATOM 1266 C C . GLY A 1 159 ? 11.002 9.901 -3.962 1.00 81.38 159 GLY A C 1
ATOM 1267 O O . GLY A 1 159 ? 11.825 9.929 -4.882 1.00 81.38 159 GLY A O 1
ATOM 1268 N N . ARG A 1 160 ? 10.417 11.013 -3.504 1.00 76.69 160 ARG A N 1
ATOM 1269 C CA . ARG A 1 160 ? 10.812 12.361 -3.946 1.00 76.69 160 ARG A CA 1
ATOM 1270 C C . ARG A 1 160 ? 12.151 12.807 -3.373 1.00 76.69 160 ARG A C 1
ATOM 1272 O O . ARG A 1 160 ? 12.822 13.613 -4.009 1.00 76.69 160 ARG A O 1
ATOM 1279 N N . ASN A 1 161 ? 12.524 12.281 -2.211 1.00 70.62 161 ASN A N 1
ATOM 1280 C CA . ASN A 1 161 ? 13.800 12.572 -1.571 1.00 70.62 161 ASN A CA 1
ATOM 1281 C C . ASN A 1 161 ? 14.655 11.304 -1.563 1.00 70.62 161 ASN A C 1
ATOM 1283 O O . ASN A 1 161 ? 14.142 10.213 -1.324 1.00 70.62 161 ASN A O 1
ATOM 1287 N N . ASP A 1 162 ? 15.961 11.459 -1.766 1.00 61.88 162 ASP A N 1
ATOM 1288 C CA . ASP A 1 162 ? 16.898 10.328 -1.833 1.00 61.88 162 ASP A CA 1
ATOM 1289 C C . ASP A 1 162 ? 17.113 9.629 -0.469 1.00 61.88 162 ASP A C 1
ATOM 1291 O O . ASP A 1 162 ? 17.691 8.547 -0.420 1.00 61.88 162 ASP A O 1
ATOM 1295 N N . ASN A 1 163 ? 16.589 10.210 0.620 1.00 58.22 163 ASN A N 1
ATOM 1296 C CA . ASN A 1 163 ? 16.687 9.707 1.997 1.00 58.22 163 ASN A CA 1
ATOM 1297 C C . ASN A 1 163 ? 15.386 9.040 2.498 1.00 58.22 163 ASN A C 1
ATOM 1299 O O . ASN A 1 163 ? 15.135 9.024 3.699 1.00 58.22 163 ASN A O 1
ATOM 1303 N N . GLN A 1 164 ? 14.496 8.592 1.607 1.00 60.97 164 GLN A N 1
ATOM 1304 C CA . GLN A 1 164 ?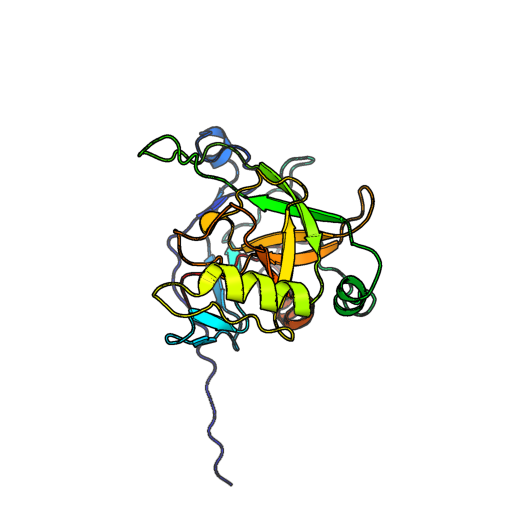 13.261 7.903 2.008 1.00 60.97 164 GLN A CA 1
ATOM 1305 C C . GLN A 1 164 ? 13.483 6.387 2.033 1.00 60.97 164 GLN A C 1
ATOM 1307 O O . GLN A 1 164 ? 13.833 5.798 1.010 1.00 60.97 164 GLN A O 1
ATOM 1312 N N . GLU A 1 165 ? 13.257 5.770 3.192 1.00 59.84 165 GLU A N 1
ATOM 1313 C CA . GLU A 1 165 ? 13.532 4.352 3.461 1.00 59.84 165 GLU A CA 1
ATOM 1314 C C . GLU A 1 165 ? 12.243 3.593 3.817 1.00 59.84 165 GLU A C 1
ATOM 1316 O O . GLU A 1 165 ? 12.054 3.157 4.940 1.00 59.84 165 GLU A O 1
ATOM 1321 N N . VAL A 1 166 ? 11.319 3.432 2.866 1.00 59.50 166 VAL A N 1
ATOM 1322 C CA . VAL A 1 166 ? 10.164 2.531 3.070 1.00 59.50 166 VAL A CA 1
ATOM 1323 C C . VAL A 1 166 ? 10.649 1.082 2.915 1.00 59.50 166 VAL A C 1
ATOM 1325 O O . VAL A 1 166 ? 11.356 0.778 1.947 1.00 59.50 166 VAL A O 1
ATOM 1328 N N . CYS A 1 167 ? 10.308 0.209 3.869 1.00 61.62 167 CYS A N 1
ATOM 1329 C CA . CYS A 1 167 ? 10.857 -1.152 3.998 1.00 61.62 167 CYS A CA 1
ATOM 1330 C C . CYS A 1 167 ? 9.753 -2.223 4.138 1.00 61.62 167 CYS A C 1
ATOM 1332 O O . CYS A 1 167 ? 8.566 -1.905 4.134 1.00 61.62 167 CYS A O 1
ATOM 1334 N N . GLU A 1 168 ? 10.127 -3.506 4.249 1.00 54.62 168 GLU A N 1
ATOM 1335 C CA . GLU A 1 168 ? 9.208 -4.663 4.323 1.00 54.62 168 GLU A CA 1
ATOM 1336 C C . GLU A 1 168 ? 8.086 -4.518 5.358 1.00 54.62 168 GLU A C 1
ATOM 1338 O O . GLU A 1 168 ? 6.958 -4.964 5.125 1.00 54.62 168 GLU A O 1
ATOM 1343 N N . MET A 1 169 ? 8.374 -3.845 6.474 1.00 59.50 169 MET A N 1
ATOM 1344 C CA . MET A 1 169 ? 7.430 -3.627 7.574 1.00 59.50 169 MET A CA 1
ATOM 1345 C C . MET A 1 169 ? 6.255 -2.700 7.217 1.00 59.50 169 MET A C 1
ATOM 1347 O O . MET A 1 169 ? 5.304 -2.604 7.990 1.00 59.50 169 MET A O 1
ATOM 1351 N N . ASP A 1 170 ? 6.291 -2.069 6.041 1.00 66.50 170 ASP A N 1
ATOM 1352 C CA . ASP A 1 170 ? 5.242 -1.183 5.530 1.00 66.50 170 ASP A CA 1
ATOM 1353 C C . ASP A 1 170 ? 4.274 -1.892 4.570 1.00 66.50 170 ASP A C 1
ATOM 1355 O O . ASP A 1 170 ? 3.381 -1.264 3.995 1.00 66.50 170 ASP A O 1
ATOM 1359 N N . SER A 1 171 ? 4.432 -3.203 4.374 1.00 78.56 171 SER A N 1
ATOM 1360 C CA . SER A 1 171 ? 3.554 -3.992 3.509 1.00 78.56 171 SER A CA 1
ATOM 1361 C C . SER A 1 171 ? 2.086 -3.878 3.927 1.00 78.56 171 SER A C 1
ATOM 1363 O O . SER A 1 171 ? 1.747 -3.890 5.110 1.00 78.56 171 SER A O 1
ATOM 1365 N N . GLY A 1 172 ? 1.194 -3.725 2.948 1.00 81.94 172 GLY A N 1
ATOM 1366 C CA . GLY A 1 172 ? -0.210 -3.396 3.202 1.00 81.94 172 GLY A CA 1
ATOM 1367 C C . GLY A 1 172 ? -0.469 -1.927 3.552 1.00 81.94 172 GLY A C 1
ATOM 1368 O O . GLY A 1 172 ? -1.621 -1.558 3.774 1.00 81.94 172 GLY A O 1
ATOM 1369 N N . GLY A 1 173 ? 0.555 -1.071 3.563 1.00 84.69 173 GLY A N 1
ATOM 1370 C CA . GLY A 1 173 ? 0.400 0.377 3.661 1.00 84.69 173 GLY A CA 1
ATOM 1371 C C . GLY A 1 173 ? -0.229 0.984 2.394 1.00 84.69 173 GLY A C 1
ATOM 1372 O O . GLY A 1 173 ? -0.035 0.467 1.290 1.00 84.69 173 GLY A O 1
ATOM 1373 N N . PRO A 1 174 ? -1.006 2.076 2.510 1.00 89.38 174 PRO A N 1
ATOM 1374 C CA . PRO A 1 174 ? -1.747 2.643 1.387 1.00 89.38 174 PRO A CA 1
ATOM 1375 C C . PRO A 1 174 ? -0.895 3.545 0.489 1.00 89.38 174 PRO A C 1
ATOM 1377 O O . PRO A 1 174 ? -0.124 4.370 0.975 1.00 89.38 174 PRO A O 1
ATOM 1380 N N . LEU A 1 175 ? -1.146 3.495 -0.821 1.00 91.31 175 LEU A N 1
ATOM 1381 C CA . LEU A 1 175 ? -0.721 4.514 -1.780 1.00 91.31 175 LEU A CA 1
ATOM 1382 C C . LEU A 1 175 ? -1.892 5.436 -2.131 1.00 91.31 175 LEU A C 1
ATOM 1384 O O . LEU A 1 175 ? -2.884 5.015 -2.734 1.00 91.31 175 LEU A O 1
ATOM 1388 N N . LEU A 1 176 ? -1.744 6.710 -1.775 1.00 92.50 176 LEU A N 1
ATOM 1389 C CA . LEU A 1 176 ? -2.754 7.752 -1.945 1.00 92.50 176 LEU A CA 1
ATOM 1390 C C . LEU A 1 176 ? -2.295 8.770 -2.988 1.00 92.50 176 LEU A C 1
ATOM 1392 O O . LEU A 1 176 ? -1.325 9.489 -2.751 1.00 92.50 176 LEU A O 1
ATOM 1396 N N . CYS A 1 177 ? -2.986 8.877 -4.119 1.00 91.56 177 CYS A N 1
ATOM 1397 C CA . CYS A 1 177 ? -2.556 9.696 -5.257 1.00 91.56 177 CYS A CA 1
ATOM 1398 C C . CYS A 1 177 ? -3.547 10.804 -5.602 1.00 91.56 177 CYS A C 1
ATOM 1400 O O . CYS A 1 177 ? -4.754 10.608 -5.525 1.00 91.56 177 CYS A O 1
ATOM 1402 N N . GLY A 1 178 ? -3.040 11.969 -6.007 1.00 85.69 178 GLY A N 1
ATOM 1403 C CA . GLY A 1 178 ? -3.863 13.117 -6.396 1.00 85.69 178 GLY A CA 1
ATOM 1404 C C . GLY A 1 178 ? -3.421 14.433 -5.758 1.00 85.69 178 GLY A C 1
ATOM 1405 O O . GLY A 1 178 ? -2.567 14.485 -4.862 1.00 85.69 178 GLY A O 1
ATOM 1406 N N . GLU A 1 179 ? -4.013 15.526 -6.229 1.00 77.75 179 GLU A N 1
ATOM 1407 C CA . GLU A 1 179 ? -3.651 16.882 -5.821 1.00 77.75 179 GLU A CA 1
ATOM 1408 C C . GLU A 1 179 ? -4.408 17.353 -4.572 1.00 77.75 179 GLU A C 1
ATOM 1410 O O . GLU A 1 179 ? -5.579 17.045 -4.352 1.00 77.75 179 GLU A O 1
ATOM 1415 N N . GLY A 1 180 ? -3.723 18.135 -3.730 1.00 74.12 180 GLY A N 1
ATOM 1416 C CA . GLY A 1 180 ? -4.331 18.737 -2.543 1.00 74.12 180 GLY A CA 1
ATOM 1417 C C . GLY A 1 180 ? -4.888 17.702 -1.545 1.00 74.12 180 GLY A C 1
ATOM 1418 O O . GLY A 1 180 ? -4.247 16.665 -1.328 1.00 74.12 180 GLY A O 1
ATOM 1419 N N . PRO A 1 181 ? -6.036 17.981 -0.896 1.00 74.31 181 PRO A N 1
ATOM 1420 C CA . PRO A 1 181 ? -6.635 17.087 0.098 1.00 74.31 181 PRO A CA 1
ATOM 1421 C C . PRO A 1 181 ? -7.368 15.880 -0.513 1.00 74.31 181 PRO A C 1
ATOM 1423 O O . PRO A 1 181 ? -7.657 14.930 0.207 1.00 74.31 181 PRO A O 1
ATOM 1426 N N . ASN A 1 182 ? -7.646 15.891 -1.821 1.00 78.38 182 ASN A N 1
ATOM 1427 C CA . ASN A 1 182 ? -8.443 14.865 -2.496 1.00 78.38 182 ASN A CA 1
ATOM 1428 C C . ASN A 1 182 ? -7.523 13.803 -3.109 1.00 78.38 182 ASN A C 1
ATOM 1430 O O . ASN A 1 182 ? -7.218 13.842 -4.300 1.00 78.38 182 ASN A O 1
ATOM 1434 N N . LYS A 1 183 ? -7.028 12.888 -2.272 1.00 87.38 183 LYS A N 1
ATOM 1435 C CA . LYS A 1 183 ? -6.204 11.757 -2.717 1.00 87.38 183 LYS A CA 1
ATOM 1436 C C . LYS A 1 183 ? -7.029 10.483 -2.790 1.00 87.38 183 LYS A C 1
ATOM 1438 O O . LYS A 1 183 ? -7.762 10.169 -1.860 1.00 87.38 183 LYS A O 1
ATOM 1443 N N . GLU A 1 184 ? -6.832 9.743 -3.867 1.00 90.31 184 GLU A N 1
ATOM 1444 C CA . GLU A 1 184 ? -7.478 8.467 -4.135 1.00 90.31 184 GLU A CA 1
ATOM 1445 C C . GLU A 1 184 ? -6.596 7.312 -3.663 1.00 90.31 184 GLU A C 1
ATOM 1447 O O . GLU A 1 184 ? -5.385 7.303 -3.901 1.00 90.31 184 GLU A O 1
ATOM 1452 N N . PHE A 1 185 ? -7.205 6.327 -3.008 1.00 90.62 185 PHE A N 1
ATOM 1453 C CA . PHE A 1 185 ? -6.533 5.120 -2.535 1.00 90.62 185 PHE A CA 1
ATOM 1454 C C . PHE A 1 185 ? -6.465 4.065 -3.641 1.00 90.62 185 PHE A C 1
ATOM 1456 O O . PHE A 1 185 ? -7.405 3.302 -3.853 1.00 90.62 185 PHE A O 1
ATOM 1463 N N . ILE A 1 186 ? -5.356 4.048 -4.377 1.00 91.81 186 ILE A N 1
ATOM 1464 C CA . ILE A 1 186 ? -5.280 3.332 -5.659 1.00 91.81 186 ILE A CA 1
ATOM 1465 C C . ILE A 1 186 ? -4.484 2.025 -5.609 1.00 91.81 186 ILE A C 1
ATOM 1467 O O . ILE A 1 186 ? -4.598 1.196 -6.512 1.00 91.81 186 ILE A O 1
ATOM 1471 N N . ALA A 1 187 ? -3.641 1.845 -4.596 1.00 91.69 187 ALA A N 1
ATOM 1472 C CA . ALA A 1 187 ? -2.752 0.697 -4.498 1.00 91.69 187 ALA A CA 1
ATOM 1473 C C . ALA A 1 187 ? -2.286 0.500 -3.053 1.00 91.69 187 ALA A C 1
ATOM 1475 O O . ALA A 1 187 ? -2.403 1.404 -2.226 1.00 91.69 187 ALA A O 1
ATOM 1476 N N . LEU A 1 188 ? -1.737 -0.671 -2.765 1.00 89.38 188 LEU A N 1
ATOM 1477 C CA . LEU A 1 188 ? -1.180 -1.036 -1.466 1.00 89.38 188 LEU A CA 1
ATOM 1478 C C . LEU A 1 188 ? 0.266 -1.496 -1.640 1.00 89.38 188 LEU A C 1
ATOM 1480 O O . LEU A 1 188 ? 0.572 -2.111 -2.658 1.00 89.38 188 LEU A O 1
ATOM 1484 N N . ILE A 1 189 ? 1.144 -1.208 -0.679 1.00 85.50 189 ILE A N 1
ATOM 1485 C CA . ILE A 1 189 ? 2.526 -1.710 -0.695 1.00 85.50 189 ILE A CA 1
ATOM 1486 C C . ILE A 1 189 ? 2.476 -3.242 -0.729 1.00 85.50 189 ILE A C 1
ATOM 1488 O O . ILE A 1 189 ? 1.812 -3.854 0.108 1.00 85.50 189 ILE A O 1
ATOM 1492 N N . THR A 1 190 ? 3.162 -3.843 -1.698 1.00 82.06 190 THR A N 1
ATOM 1493 C CA . THR A 1 190 ? 3.281 -5.300 -1.877 1.00 82.06 190 THR A CA 1
ATOM 1494 C C . THR A 1 190 ? 4.749 -5.667 -1.988 1.00 82.06 190 THR A C 1
ATOM 1496 O O . THR A 1 190 ? 5.526 -4.839 -2.466 1.00 82.06 190 THR A O 1
ATOM 1499 N N . ASP A 1 191 ? 5.078 -6.889 -1.557 1.00 68.50 191 ASP A N 1
ATOM 1500 C CA . ASP A 1 191 ? 6.374 -7.569 -1.702 1.00 68.50 191 ASP A CA 1
ATOM 1501 C C . ASP A 1 191 ? 7.549 -6.596 -1.864 1.00 68.50 191 ASP A C 1
ATOM 1503 O O . ASP A 1 191 ? 8.033 -6.309 -2.967 1.00 68.50 191 ASP A O 1
ATOM 1507 N N . VAL A 1 192 ? 7.938 -6.001 -0.737 1.00 55.44 192 VAL A N 1
ATOM 1508 C CA . VAL A 1 192 ? 9.142 -5.184 -0.677 1.00 55.44 192 VAL A CA 1
ATOM 1509 C C . VAL A 1 192 ? 10.294 -6.164 -0.787 1.00 55.44 192 VAL A C 1
ATOM 1511 O O . VAL A 1 192 ? 10.331 -7.176 -0.099 1.00 55.44 192 VAL A O 1
ATOM 1514 N N . THR A 1 193 ? 11.185 -5.883 -1.724 1.00 50.16 193 THR A N 1
ATOM 1515 C CA . THR A 1 193 ? 12.432 -6.605 -1.933 1.00 50.16 193 THR A CA 1
ATOM 1516 C C . THR A 1 193 ? 13.044 -7.043 -0.593 1.00 50.16 193 THR A C 1
ATOM 1518 O O . THR A 1 193 ? 13.199 -6.161 0.250 1.00 50.16 193 THR A O 1
ATOM 1521 N N . GLU A 1 194 ? 13.366 -8.339 -0.430 1.00 51.03 194 GLU A N 1
ATOM 1522 C CA . GLU A 1 194 ? 14.039 -8.969 0.733 1.00 51.03 194 GLU A CA 1
ATOM 1523 C C . GLU A 1 194 ? 14.752 -7.958 1.641 1.00 51.03 194 GLU A C 1
ATOM 1525 O O . GLU A 1 194 ? 15.531 -7.180 1.093 1.00 51.03 194 GLU A O 1
ATOM 1530 N N . GLU A 1 195 ? 14.587 -8.046 2.973 1.00 47.66 195 GLU A N 1
ATOM 1531 C CA . GLU A 1 195 ? 15.095 -7.188 4.078 1.00 47.66 195 GLU A CA 1
ATOM 1532 C C . GLU A 1 195 ? 16.361 -6.346 3.794 1.00 47.66 195 GLU A C 1
ATOM 1534 O O . GLU A 1 195 ? 16.528 -5.249 4.314 1.00 47.66 195 GLU A O 1
ATOM 1539 N N . ARG A 1 196 ? 17.278 -6.841 2.963 1.00 51.75 196 ARG A N 1
ATOM 1540 C CA . ARG A 1 196 ? 18.526 -6.195 2.530 1.00 51.75 196 ARG A CA 1
ATOM 1541 C C . ARG A 1 196 ? 18.376 -5.124 1.439 1.00 51.75 196 ARG A C 1
ATOM 1543 O O . ARG A 1 196 ? 19.376 -4.502 1.081 1.00 51.75 196 ARG A O 1
ATOM 1550 N N . HIS A 1 197 ? 17.185 -4.932 0.880 1.00 55.91 197 HIS A N 1
ATOM 1551 C CA . HIS A 1 197 ? 16.946 -4.109 -0.310 1.00 55.91 197 HIS A CA 1
ATOM 1552 C C . HIS A 1 197 ? 15.952 -2.961 -0.066 1.00 55.91 197 HIS A C 1
ATOM 1554 O O . HIS A 1 197 ? 15.435 -2.378 -1.016 1.00 55.91 197 HIS A O 1
ATOM 1560 N N . CYS A 1 198 ? 15.679 -2.594 1.184 1.00 61.03 198 CYS A N 1
ATOM 1561 C CA . CYS A 1 198 ? 14.917 -1.382 1.455 1.00 61.03 198 CYS A CA 1
ATOM 1562 C C . CYS A 1 198 ? 15.809 -0.133 1.521 1.00 61.03 198 CYS A C 1
ATOM 1564 O O . CYS A 1 198 ? 16.996 -0.187 1.846 1.00 61.03 198 CYS A O 1
ATOM 1566 N N . GLY A 1 199 ? 15.241 1.010 1.129 1.00 60.44 199 GLY A N 1
ATOM 1567 C CA . GLY A 1 199 ? 15.982 2.266 1.007 1.00 60.44 199 GLY A CA 1
ATOM 1568 C C . GLY A 1 199 ? 16.913 2.353 -0.215 1.00 60.44 199 GLY A C 1
ATOM 1569 O O . GLY A 1 199 ? 16.985 1.469 -1.067 1.00 60.44 199 GLY A O 1
ATOM 1570 N N . LYS A 1 200 ? 17.612 3.490 -0.341 1.00 59.91 200 LYS A N 1
ATOM 1571 C CA . LYS A 1 200 ? 18.634 3.766 -1.380 1.00 59.91 200 LYS A CA 1
ATOM 1572 C C . LYS A 1 200 ? 18.163 3.599 -2.834 1.00 59.91 200 LYS A C 1
ATOM 1574 O O . LYS A 1 200 ? 18.796 2.930 -3.650 1.00 59.91 200 LYS A O 1
ATOM 1579 N N . GLY A 1 201 ? 17.080 4.288 -3.190 1.00 65.94 201 GLY A N 1
ATOM 1580 C CA . GLY A 1 201 ? 16.671 4.461 -4.591 1.00 65.94 201 GLY A CA 1
ATOM 1581 C C . GLY A 1 201 ? 15.952 3.264 -5.218 1.00 65.94 201 GLY A C 1
ATOM 1582 O O . GLY A 1 201 ? 15.580 3.341 -6.392 1.00 65.94 201 GLY A O 1
ATOM 1583 N N . ILE A 1 202 ? 15.704 2.208 -4.440 1.00 74.31 202 ILE A N 1
ATOM 1584 C CA . ILE A 1 202 ? 14.899 1.064 -4.863 1.00 74.31 202 ILE A CA 1
ATOM 1585 C C . ILE A 1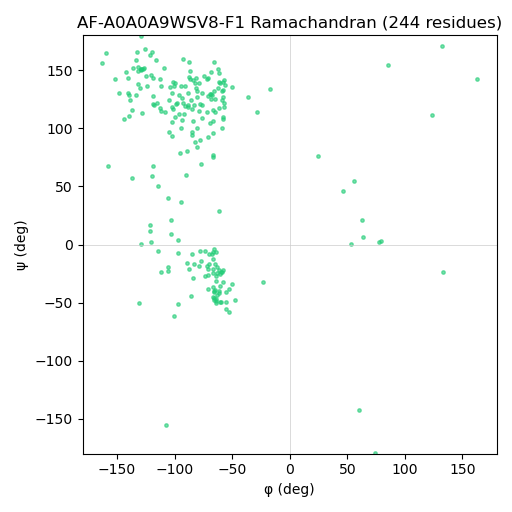 202 ? 13.433 1.508 -5.003 1.00 74.31 202 ILE A C 1
ATOM 1587 O O . ILE A 1 202 ? 12.902 2.178 -4.113 1.00 74.31 202 ILE A O 1
ATOM 1591 N N . PRO A 1 203 ? 12.770 1.211 -6.137 1.00 81.88 203 PRO A N 1
ATOM 1592 C CA . PRO A 1 203 ? 11.360 1.529 -6.316 1.00 81.88 203 PRO A CA 1
ATOM 1593 C C . PRO A 1 203 ? 10.476 0.818 -5.297 1.00 81.88 203 PRO A C 1
ATOM 1595 O O . PRO A 1 203 ? 10.626 -0.379 -5.077 1.00 81.88 203 PRO A O 1
ATOM 1598 N N . LEU A 1 204 ? 9.474 1.524 -4.783 1.00 83.94 204 LEU A N 1
ATOM 1599 C CA . LEU A 1 204 ? 8.407 0.901 -4.008 1.00 83.94 204 LEU A CA 1
ATOM 1600 C C . LEU A 1 204 ? 7.399 0.281 -4.958 1.00 83.94 204 LEU A C 1
ATOM 1602 O O . LEU A 1 204 ? 6.915 0.970 -5.861 1.00 83.94 204 LEU A O 1
ATOM 1606 N N . VAL A 1 205 ? 7.096 -0.997 -4.761 1.00 86.88 205 VAL A N 1
ATOM 1607 C CA . VAL A 1 205 ? 6.152 -1.754 -5.583 1.00 86.88 205 VAL A CA 1
ATOM 1608 C C . VAL A 1 205 ? 4.808 -1.820 -4.871 1.00 86.88 205 VAL A C 1
ATOM 1610 O O . VAL A 1 205 ? 4.732 -1.967 -3.653 1.00 86.88 205 VAL A O 1
ATOM 1613 N N . TYR A 1 206 ? 3.734 -1.670 -5.641 1.00 89.19 206 TYR A N 1
ATOM 1614 C CA . TYR A 1 206 ? 2.378 -1.647 -5.115 1.00 89.19 206 TYR A CA 1
ATOM 1615 C C . TYR A 1 206 ? 1.461 -2.571 -5.907 1.00 89.19 206 TYR A C 1
ATOM 1617 O O . TYR A 1 206 ? 1.488 -2.574 -7.142 1.00 89.19 206 TYR A O 1
ATOM 1625 N N . ALA A 1 207 ? 0.606 -3.301 -5.195 1.00 91.06 207 ALA A N 1
ATOM 1626 C CA . ALA A 1 207 ? -0.476 -4.085 -5.762 1.00 91.06 207 ALA A CA 1
ATOM 1627 C C . ALA A 1 207 ? -1.667 -3.172 -6.072 1.00 91.06 207 ALA A C 1
ATOM 1629 O O . ALA A 1 207 ? -2.092 -2.346 -5.260 1.00 91.06 207 ALA A O 1
ATOM 1630 N N . ARG A 1 208 ? -2.200 -3.314 -7.282 1.00 92.38 208 ARG A N 1
ATOM 1631 C CA . ARG A 1 208 ? -3.237 -2.453 -7.856 1.00 92.38 208 ARG A CA 1
ATOM 1632 C C . ARG A 1 208 ? -4.639 -2.732 -7.297 1.00 92.38 208 ARG A C 1
ATOM 1634 O O . ARG A 1 208 ? -5.171 -3.824 -7.489 1.00 92.38 208 ARG A O 1
ATOM 1641 N N . MET A 1 209 ? -5.271 -1.736 -6.668 1.00 90.31 209 MET A N 1
ATOM 1642 C CA . MET A 1 209 ? -6.606 -1.896 -6.060 1.00 90.31 209 MET A CA 1
ATOM 1643 C C . MET A 1 209 ? -7.734 -2.034 -7.090 1.00 90.31 209 MET A C 1
ATOM 1645 O O . MET A 1 209 ? -8.738 -2.686 -6.805 1.00 90.31 209 MET A O 1
ATOM 1649 N N . ASP A 1 210 ? -7.566 -1.490 -8.299 1.00 91.56 210 ASP A N 1
ATOM 1650 C CA . ASP A 1 210 ? -8.563 -1.580 -9.376 1.00 91.56 210 ASP A CA 1
ATOM 1651 C C . ASP A 1 210 ? -8.798 -3.019 -9.867 1.00 91.56 210 ASP A C 1
ATOM 1653 O O . ASP A 1 210 ? -9.813 -3.313 -10.491 1.00 91.56 210 ASP A O 1
ATOM 1657 N N . LEU A 1 211 ? -7.883 -3.940 -9.556 1.00 92.00 211 LEU A N 1
ATOM 1658 C CA . LEU A 1 211 ? -7.998 -5.353 -9.915 1.00 92.00 211 LEU A CA 1
ATOM 1659 C C . LEU A 1 211 ? -8.846 -6.166 -8.931 1.00 92.00 211 LEU A C 1
ATOM 1661 O O . LEU A 1 211 ? -9.238 -7.291 -9.252 1.00 92.00 211 LEU A O 1
ATOM 1665 N N . VAL A 1 212 ? -9.089 -5.629 -7.733 1.00 90.50 212 VAL A N 1
ATOM 1666 C CA . VAL A 1 212 ? -9.726 -6.348 -6.618 1.00 90.50 212 VAL A CA 1
ATOM 1667 C C . VAL A 1 212 ? -10.894 -5.590 -5.987 1.00 90.50 212 VAL A C 1
ATOM 1669 O O . VAL A 1 212 ? -11.542 -6.116 -5.085 1.00 90.50 212 VAL A O 1
ATOM 1672 N N . ASP A 1 213 ? -11.223 -4.397 -6.480 1.00 88.00 213 ASP A N 1
ATOM 1673 C CA . ASP A 1 213 ? -12.295 -3.529 -5.983 1.00 88.00 213 ASP A CA 1
ATOM 1674 C C . ASP A 1 213 ? -13.629 -4.269 -5.766 1.00 88.00 213 ASP A C 1
ATOM 1676 O O . ASP A 1 213 ? -14.225 -4.211 -4.689 1.00 88.00 213 ASP A O 1
ATOM 1680 N N . LYS A 1 214 ? -14.069 -5.057 -6.750 1.00 89.50 214 LYS A N 1
ATOM 1681 C CA . LYS A 1 214 ? -15.307 -5.844 -6.700 1.00 89.50 214 LYS A CA 1
ATOM 1682 C C . LYS A 1 214 ? -15.244 -6.958 -5.668 1.00 89.50 214 LYS A C 1
ATOM 1684 O O . LYS A 1 214 ? -16.260 -7.243 -5.035 1.00 89.50 214 LYS A O 1
ATOM 1689 N N . TRP A 1 215 ? -14.082 -7.590 -5.505 1.00 89.12 215 TRP A N 1
ATOM 1690 C CA . TRP A 1 215 ? -13.882 -8.615 -4.483 1.00 89.12 215 TRP A CA 1
ATOM 1691 C C . TRP A 1 215 ? -13.976 -7.999 -3.085 1.00 89.12 215 TRP A C 1
ATOM 1693 O O . TRP A 1 215 ? -14.739 -8.503 -2.260 1.00 89.12 215 TRP A O 1
ATOM 1703 N N . ILE A 1 216 ? -13.322 -6.853 -2.858 1.00 84.94 216 ILE A N 1
ATOM 1704 C CA . ILE A 1 216 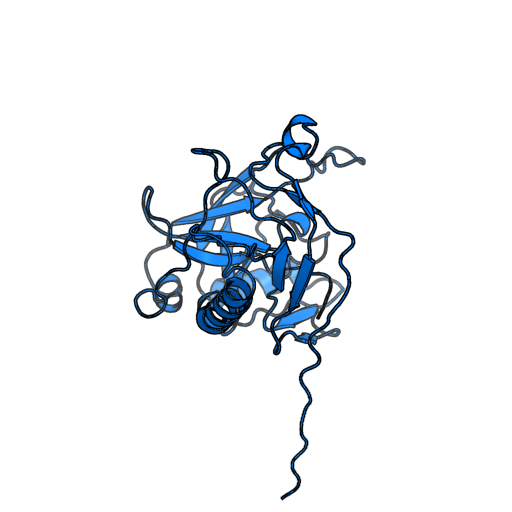? -13.400 -6.116 -1.588 1.00 84.94 216 ILE A CA 1
ATOM 1705 C C . ILE A 1 216 ? -14.846 -5.700 -1.299 1.00 84.94 216 ILE A C 1
ATOM 1707 O O . ILE A 1 216 ? -15.373 -5.990 -0.225 1.00 84.94 216 ILE A O 1
ATOM 1711 N N . LEU A 1 217 ? -15.536 -5.090 -2.269 1.00 83.62 217 LEU A N 1
ATOM 1712 C CA . LEU A 1 217 ? -16.942 -4.696 -2.125 1.00 83.62 217 LEU A CA 1
ATOM 1713 C C . LEU A 1 217 ? -17.863 -5.897 -1.856 1.00 83.62 217 LEU A C 1
ATOM 1715 O O . LEU A 1 217 ? -18.835 -5.774 -1.107 1.00 83.62 217 LEU A O 1
ATOM 1719 N N . GLY A 1 218 ? -17.578 -7.055 -2.453 1.00 83.38 218 GLY A N 1
ATOM 1720 C CA . GLY A 1 218 ? -18.288 -8.306 -2.192 1.00 83.38 218 GLY A CA 1
ATOM 1721 C C . GLY A 1 218 ? -18.106 -8.780 -0.751 1.00 83.38 218 GLY A C 1
ATOM 1722 O O . GLY A 1 218 ? -19.095 -9.026 -0.057 1.00 83.38 218 GLY A O 1
ATOM 1723 N N . ALA A 1 219 ? -16.863 -8.831 -0.274 1.00 76.06 219 ALA A N 1
ATOM 1724 C CA . ALA A 1 219 ? -16.540 -9.209 1.100 1.00 76.06 219 ALA A CA 1
ATOM 1725 C C . ALA A 1 219 ? -17.166 -8.250 2.131 1.00 76.06 219 ALA A C 1
ATOM 1727 O O . ALA A 1 219 ? -17.739 -8.696 3.128 1.00 76.06 219 ALA A O 1
ATOM 1728 N N . MET A 1 220 ? -17.160 -6.940 1.858 1.00 73.69 220 MET A N 1
ATOM 1729 C CA . MET A 1 220 ? -17.810 -5.931 2.707 1.00 73.69 220 MET A CA 1
ATOM 1730 C C . MET A 1 220 ? -19.329 -6.147 2.819 1.00 73.69 220 MET A C 1
ATOM 1732 O O . MET A 1 220 ? -19.890 -6.043 3.910 1.00 73.69 220 MET A O 1
ATOM 1736 N N . LYS A 1 221 ? -20.012 -6.483 1.716 1.00 72.38 221 LYS A N 1
ATOM 1737 C CA . LYS A 1 221 ? -21.461 -6.769 1.724 1.00 72.38 221 LYS A CA 1
ATOM 1738 C C . LYS A 1 221 ? -21.803 -8.029 2.523 1.00 72.38 221 LYS A C 1
ATOM 1740 O O . LYS A 1 221 ? -22.781 -8.032 3.271 1.00 72.38 221 LYS A O 1
ATOM 1745 N N . LEU A 1 222 ? -20.996 -9.081 2.390 1.00 62.69 222 LEU A N 1
ATOM 1746 C CA . LEU A 1 222 ? -21.178 -10.325 3.144 1.00 62.69 222 LEU A CA 1
ATOM 1747 C C . LEU A 1 222 ? -20.979 -10.102 4.652 1.00 62.69 222 LEU A C 1
ATOM 1749 O O . LEU A 1 222 ? -21.774 -10.597 5.447 1.00 62.69 222 LEU A O 1
ATOM 1753 N N . SER A 1 223 ? -19.998 -9.279 5.038 1.00 58.19 223 SER A N 1
ATOM 1754 C CA . SER A 1 223 ? -19.771 -8.881 6.437 1.00 58.19 223 SER A CA 1
ATOM 1755 C C . SER A 1 223 ? -20.956 -8.092 7.023 1.00 58.19 223 SER A C 1
ATOM 1757 O O . SER A 1 223 ? -21.441 -8.415 8.108 1.00 58.19 223 SER A O 1
ATOM 1759 N N . ASN A 1 224 ? -21.521 -7.139 6.268 1.00 52.56 224 ASN A N 1
ATOM 1760 C CA . ASN A 1 224 ? -22.691 -6.355 6.698 1.00 52.56 224 ASN A CA 1
ATOM 1761 C C . ASN A 1 224 ? -23.957 -7.198 6.926 1.00 52.56 224 ASN A C 1
ATOM 1763 O O . ASN A 1 224 ? -24.822 -6.809 7.708 1.00 52.56 224 ASN A O 1
ATOM 1767 N N . THR A 1 225 ? -24.072 -8.365 6.288 1.00 41.16 225 THR A N 1
ATOM 1768 C CA . THR A 1 225 ? -25.238 -9.247 6.471 1.00 41.16 225 THR A CA 1
ATOM 1769 C C . THR A 1 225 ? -25.248 -9.898 7.867 1.00 41.16 225 THR A C 1
ATOM 1771 O O . THR A 1 225 ? -26.309 -10.261 8.368 1.00 41.16 225 THR A O 1
ATOM 1774 N N . TYR A 1 226 ? -24.095 -9.965 8.548 1.00 37.66 226 TYR A N 1
ATOM 1775 C CA . TYR A 1 226 ? -23.975 -10.452 9.930 1.00 37.66 226 TYR A CA 1
ATOM 1776 C C . TYR A 1 226 ? -24.243 -9.381 11.004 1.00 37.66 226 TYR A C 1
ATOM 1778 O O . TYR A 1 226 ? -24.351 -9.725 12.180 1.00 37.66 226 TYR A O 1
ATOM 1786 N N . ILE A 1 227 ? -24.395 -8.105 10.630 1.00 37.41 22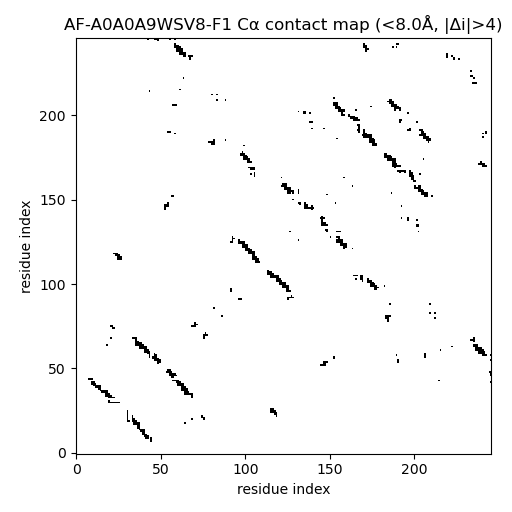7 ILE A N 1
ATOM 1787 C CA . ILE A 1 227 ? -24.676 -6.985 11.546 1.00 37.41 227 ILE A CA 1
ATOM 1788 C C . ILE A 1 227 ? -26.012 -6.337 11.145 1.00 37.41 227 ILE A C 1
ATOM 1790 O O . ILE A 1 227 ? -26.093 -5.160 10.819 1.00 37.41 227 ILE A O 1
ATOM 1794 N N . HIS A 1 228 ? -27.094 -7.117 11.152 1.00 29.78 228 HIS A N 1
ATOM 1795 C CA . HIS A 1 228 ? -28.459 -6.611 10.942 1.00 29.78 228 HIS A CA 1
ATOM 1796 C C . HIS A 1 228 ? -29.274 -6.569 12.246 1.00 29.78 228 HIS A C 1
ATOM 1798 O O . HIS A 1 228 ? -30.468 -6.853 12.266 1.00 29.78 228 HIS A O 1
ATOM 1804 N N . THR A 1 229 ? -28.639 -6.173 13.353 1.00 34.50 229 THR A N 1
ATOM 1805 C CA . THR A 1 229 ? -29.329 -5.830 14.609 1.00 34.50 229 THR A CA 1
ATOM 1806 C C . THR A 1 229 ? -28.741 -4.568 15.244 1.00 34.50 229 THR A C 1
ATOM 1808 O O . THR A 1 229 ? -28.231 -4.608 16.357 1.00 34.50 229 THR A O 1
ATOM 1811 N N . SER A 1 230 ? -28.738 -3.448 14.518 1.00 33.44 230 SER A N 1
ATOM 1812 C CA . SER A 1 230 ? -28.899 -2.067 15.026 1.00 33.44 230 SER A CA 1
ATOM 1813 C C . SER A 1 230 ? -28.413 -1.064 13.975 1.00 33.44 230 SER A C 1
ATOM 1815 O O . SER A 1 230 ? -27.459 -1.314 13.249 1.00 33.44 230 SER A O 1
ATOM 1817 N N . ASN A 1 231 ? -29.118 0.063 13.863 1.00 32.25 231 ASN A N 1
ATOM 1818 C CA . ASN A 1 231 ? -28.915 1.114 12.863 1.00 32.25 231 ASN A CA 1
ATOM 1819 C C . ASN A 1 231 ? -27.574 1.861 13.013 1.00 32.25 231 ASN A C 1
ATOM 1821 O O . ASN A 1 231 ? -27.544 3.018 13.430 1.00 32.25 231 ASN A O 1
ATOM 1825 N N . ALA A 1 232 ? -26.474 1.236 12.612 1.00 32.88 232 ALA A N 1
ATOM 1826 C CA . ALA A 1 232 ? -25.217 1.911 12.329 1.00 32.88 232 ALA A CA 1
ATOM 1827 C C . ALA A 1 232 ? -24.600 1.271 11.081 1.00 32.88 232 ALA A C 1
ATOM 1829 O O . ALA A 1 232 ? -24.490 0.053 10.990 1.00 32.88 232 ALA A O 1
ATOM 1830 N N . TYR A 1 233 ? -24.221 2.078 10.092 1.00 34.03 233 TYR A N 1
ATOM 1831 C CA . TYR A 1 233 ? -23.417 1.606 8.967 1.00 34.03 233 TYR A CA 1
ATOM 1832 C C . TYR A 1 233 ? -22.016 1.323 9.500 1.00 34.03 233 TYR A C 1
ATOM 1834 O O . TYR A 1 233 ? -21.190 2.222 9.630 1.00 34.03 233 TYR A O 1
ATOM 1842 N N . VAL A 1 234 ? -21.790 0.080 9.902 1.00 37.47 234 VAL A N 1
ATOM 1843 C CA . VAL A 1 234 ? -20.545 -0.356 10.509 1.00 37.47 234 VAL A CA 1
ATOM 1844 C C . VAL A 1 234 ? -19.646 -0.944 9.419 1.00 37.47 234 VAL A C 1
ATOM 1846 O O . VAL A 1 234 ? -19.815 -2.085 9.010 1.00 37.47 234 VAL A O 1
ATOM 1849 N N . THR A 1 235 ? -18.675 -0.178 8.922 1.00 41.91 235 THR A N 1
ATOM 1850 C CA . THR A 1 235 ? -17.651 -0.698 7.999 1.00 41.91 235 THR A CA 1
ATOM 1851 C C . THR A 1 235 ? -16.562 -1.429 8.785 1.00 41.91 235 THR A C 1
ATOM 1853 O O . THR A 1 235 ? -15.530 -0.851 9.119 1.00 41.91 235 THR A O 1
ATOM 1856 N N . THR A 1 236 ? -16.793 -2.703 9.102 1.00 48.12 236 THR A N 1
ATOM 1857 C CA . THR A 1 236 ? -15.828 -3.573 9.800 1.00 48.12 236 THR A CA 1
ATOM 1858 C C .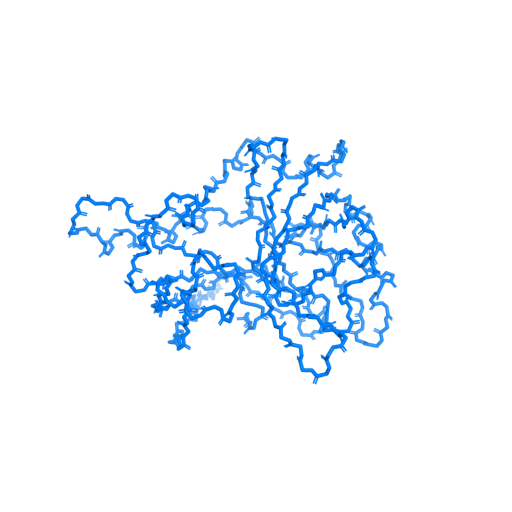 THR A 1 236 ? -14.922 -4.305 8.810 1.00 48.12 236 THR A C 1
ATOM 1860 O O . THR A 1 236 ? -14.939 -5.533 8.739 1.00 48.12 236 THR A O 1
ATOM 1863 N N . VAL A 1 237 ? -14.163 -3.576 7.992 1.00 50.16 237 VAL A N 1
ATOM 1864 C CA . VAL A 1 237 ? -13.139 -4.198 7.139 1.00 50.16 237 VAL A CA 1
ATOM 1865 C C . VAL A 1 237 ? -11.903 -3.316 7.123 1.00 50.16 237 VAL A C 1
ATOM 1867 O O . VAL A 1 237 ? -11.918 -2.222 6.562 1.00 50.16 237 VAL A O 1
ATOM 1870 N N . LEU A 1 238 ? -10.834 -3.806 7.743 1.00 51.62 238 LEU A N 1
ATOM 1871 C CA . LEU A 1 238 ? -9.495 -3.301 7.501 1.00 51.62 238 LEU A CA 1
ATOM 1872 C C . LEU A 1 238 ? -8.936 -4.097 6.317 1.00 51.62 238 LEU A C 1
ATOM 1874 O O . LEU A 1 238 ? -8.841 -5.321 6.376 1.00 51.62 238 LEU A O 1
ATOM 1878 N N . VAL A 1 239 ? -8.584 -3.417 5.230 1.00 51.22 239 VAL A N 1
ATOM 1879 C CA . VAL A 1 239 ? -7.797 -4.046 4.165 1.00 51.22 239 VAL A CA 1
ATOM 1880 C C . VAL A 1 239 ? -6.355 -4.068 4.657 1.00 51.22 239 VAL A C 1
ATOM 1882 O O . VAL A 1 239 ? -5.776 -3.008 4.874 1.00 51.22 239 VAL A O 1
ATOM 1885 N N . ALA A 1 240 ? -5.799 -5.253 4.881 1.00 49.84 240 ALA A N 1
ATOM 1886 C CA . ALA A 1 240 ? -4.394 -5.421 5.230 1.00 49.84 240 ALA A CA 1
ATOM 1887 C C . ALA A 1 240 ? -3.816 -6.545 4.380 1.00 49.84 240 ALA A C 1
ATOM 1889 O O . ALA A 1 240 ? -4.378 -7.637 4.311 1.00 49.84 240 ALA A O 1
ATOM 1890 N N . ILE A 1 241 ? -2.692 -6.261 3.732 1.00 51.91 241 ILE A N 1
ATOM 1891 C CA . ILE A 1 241 ? -1.914 -7.265 3.015 1.00 51.91 241 ILE A CA 1
ATOM 1892 C C . ILE A 1 241 ? -0.983 -7.915 4.027 1.00 51.91 241 ILE A C 1
ATOM 1894 O O . ILE A 1 241 ? -0.224 -7.223 4.702 1.00 51.91 241 ILE A O 1
ATOM 1898 N N . LEU A 1 242 ? -1.054 -9.238 4.138 1.00 48.47 242 LEU A N 1
ATOM 1899 C CA . LEU A 1 242 ? -0.068 -10.016 4.871 1.00 48.47 242 LEU A CA 1
ATOM 1900 C C . LEU A 1 242 ? 0.890 -10.604 3.842 1.00 48.47 242 LEU A C 1
ATOM 1902 O O . LEU A 1 242 ? 0.526 -11.522 3.117 1.00 48.47 242 LEU A O 1
ATOM 1906 N N . THR A 1 243 ? 2.126 -10.114 3.817 1.00 46.50 243 THR A N 1
ATOM 1907 C CA . THR A 1 243 ? 3.212 -10.670 2.991 1.00 46.50 243 THR A CA 1
ATOM 1908 C C . THR A 1 243 ? 3.608 -12.095 3.387 1.00 46.50 243 THR A C 1
ATOM 1910 O O . THR A 1 243 ? 4.378 -12.745 2.686 1.00 46.50 243 THR A O 1
ATOM 1913 N N . PHE A 1 244 ? 3.044 -12.623 4.479 1.00 45.88 244 PHE A N 1
ATOM 1914 C CA . PHE A 1 244 ? 3.299 -13.971 4.991 1.00 45.88 244 PHE A CA 1
ATOM 1915 C C . PHE A 1 244 ? 2.298 -15.031 4.510 1.00 45.88 244 PHE A C 1
ATOM 1917 O O . PHE A 1 244 ? 1.982 -15.961 5.251 1.00 45.88 244 PHE A O 1
ATOM 1924 N N . GLY A 1 245 ? 1.846 -14.928 3.262 1.00 53.03 245 GLY A N 1
ATOM 1925 C CA . GLY A 1 245 ? 1.482 -16.116 2.500 1.00 53.03 245 GLY A CA 1
ATOM 1926 C C . GLY A 1 245 ? 0.060 -16.141 1.952 1.00 53.03 245 GLY A C 1
ATOM 1927 O O . GLY A 1 245 ? -0.912 -16.368 2.675 1.00 53.03 245 GLY A O 1
ATOM 1928 N N . CYS A 1 246 ? -0.022 -16.044 0.625 1.00 56.09 246 CYS A N 1
ATOM 1929 C CA . CYS A 1 246 ? -0.509 -17.228 -0.073 1.00 56.09 246 CYS A CA 1
ATOM 1930 C C . CYS A 1 246 ? 0.452 -18.404 0.246 1.00 56.09 246 CYS A C 1
ATOM 1932 O O . CYS A 1 246 ? -0.049 -19.526 0.423 1.00 56.09 246 CYS A O 1
#

Solvent-accessible surface area (backbone atoms only — not comparable to full-atom values): 14494 Å² total; per-residue (Å²): 144,82,85,83,82,79,78,82,79,72,65,82,53,85,52,96,43,73,48,76,48,63,58,52,35,80,73,45,75,74,35,63,79,38,55,36,46,42,58,39,48,49,61,44,95,69,37,42,65,40,87,81,45,73,34,62,41,58,70,43,27,37,35,29,42,69,58,70,80,79,75,34,91,102,49,33,79,85,82,69,82,59,64,56,92,77,50,59,70,68,56,47,41,75,58,72,77,42,50,26,37,35,45,35,54,49,56,50,79,94,40,104,68,55,59,50,47,48,59,43,78,43,58,27,30,46,43,33,65,66,54,42,44,52,49,40,34,71,75,28,66,56,97,79,54,40,58,64,74,48,74,88,57,36,50,32,28,37,63,74,50,83,85,52,59,71,43,58,80,26,46,32,24,53,33,32,37,47,67,84,91,64,51,41,56,52,29,27,32,33,84,52,56,64,90,89,50,48,28,80,82,56,60,48,39,23,36,44,38,76,82,43,50,68,58,53,54,49,53,52,54,60,56,46,67,78,58,80,85,63,103,60,94,70,85,51,64,48,71,40,32,64,91,87,63,106

Organism: Lygus hesperus (NCBI:txid30085)